Protein AF-A0A967T0K4-F1 (afdb_monomer_lite)

Secondary structure (DSSP, 8-state):
-EEEEEE--HHHHHHHT--EEEEEEEEE-S-HHHHHHHHHHHHHHHHHTT--EEE--EESSTTSEES---S-TTSPP-TTS----TTHHHHHHHTT-------------TTTS-HHHHHHHHHHHHHH-TTEEEEE--GGGHHHHHHHHHHHHHHHSTTSTT--PPPHHHHHHHHHHHTTT--TTSEEEEEETTEEEEEEE----GGGTT--

Foldseek 3Di:
DWAKDWADDPLLCVLVVAQEIEIEPTDDDLDLVVLLVRVVVSVVVSVVVVRPHYDWDDHHALPAETDDDQDDLVDFDFPRYDDDDNCPVVSCVVSPDDDDDDDDDDDDDPVNDDPVVVVVVVVVCCVVQVQKDKFFDDPVPLLVSLVLALVLCQVVCSPPPRDGRDDSVRSVVVSVVQVVFFDSVQWIFIDGPNRTNDIGGDGDGCSVVVDD

Sequence (212 aa):
VGRIAAIVDHRFNEFHKTRTGHFGFFECINDQHTANLLFRVASDWLKDRGMNKVMGPASPSMMDTIGVLIDGFDKDPYVLMPYNYDYYDDLIKAAGFQKEMDLYAYMVDTETVSLDRMNRAMKIVKHRLPDIKIRPVDLKNLKSEIDIVRNIFNQAWKKNWGFIPLTEAEFDAVAKDLKFIIDTDFAHIAEMNGEPVGFSIGIPNINEILKT

Structure (mmCIF, N/CA/C/O backbone):
data_AF-A0A967T0K4-F1
#
_entry.id   AF-A0A967T0K4-F1
#
loop_
_atom_site.group_PDB
_atom_site.id
_atom_site.type_symbol
_atom_site.label_atom_id
_atom_site.label_alt_id
_atom_site.label_comp_id
_atom_site.label_asym_id
_atom_site.label_entity_id
_atom_site.label_seq_id
_atom_site.pdbx_PDB_ins_code
_atom_site.Cartn_x
_atom_site.Cartn_y
_atom_site.Cartn_z
_atom_site.occupancy
_atom_site.B_iso_or_equiv
_atom_site.auth_seq_id
_atom_site.auth_comp_id
_atom_site.auth_asym_id
_atom_site.auth_atom_id
_atom_site.pdbx_PDB_model_num
ATOM 1 N N . VAL A 1 1 ? 21.496 -6.251 -14.085 1.00 87.81 1 VAL A N 1
ATOM 2 C CA . VAL A 1 1 ? 20.554 -7.347 -13.740 1.00 87.81 1 VAL A CA 1
ATOM 3 C C . VAL A 1 1 ? 19.339 -6.721 -13.082 1.00 87.81 1 VAL A C 1
ATOM 5 O O . VAL A 1 1 ? 19.521 -5.831 -12.261 1.00 87.81 1 VAL A O 1
ATOM 8 N N . GLY A 1 2 ? 18.131 -7.135 -13.461 1.00 96.06 2 GLY A N 1
ATOM 9 C CA . GLY A 1 2 ? 16.897 -6.616 -12.878 1.00 96.06 2 GLY A CA 1
ATOM 10 C C . GLY A 1 2 ? 15.679 -7.470 -13.232 1.00 96.06 2 GLY A C 1
ATOM 11 O O . GLY A 1 2 ? 15.778 -8.388 -14.048 1.00 96.06 2 GLY A O 1
ATOM 12 N N . ARG A 1 3 ? 14.548 -7.177 -12.595 1.00 97.81 3 ARG A N 1
ATOM 13 C CA . ARG A 1 3 ? 13.243 -7.820 -12.774 1.00 97.81 3 ARG A CA 1
ATOM 14 C C . ARG A 1 3 ? 12.132 -6.776 -12.702 1.00 97.81 3 ARG A C 1
ATOM 16 O O . ARG A 1 3 ? 12.285 -5.738 -12.070 1.00 97.81 3 ARG A O 1
ATOM 23 N N . ILE A 1 4 ? 11.016 -7.075 -13.352 1.00 98.62 4 ILE A N 1
ATOM 24 C CA . ILE A 1 4 ? 9.786 -6.286 -13.314 1.00 98.62 4 ILE A CA 1
ATOM 25 C C . ILE A 1 4 ? 8.610 -7.232 -13.555 1.00 98.62 4 ILE A C 1
ATOM 27 O O . ILE A 1 4 ? 8.726 -8.174 -14.342 1.00 98.62 4 ILE A O 1
ATOM 31 N N . ALA A 1 5 ? 7.483 -6.987 -12.900 1.00 98.50 5 ALA A N 1
ATOM 32 C CA . ALA A 1 5 ? 6.219 -7.629 -13.224 1.00 98.50 5 ALA A CA 1
ATOM 33 C C . ALA A 1 5 ? 5.347 -6.670 -14.036 1.00 98.50 5 ALA A C 1
ATOM 35 O O . ALA A 1 5 ? 5.232 -5.495 -13.695 1.00 98.50 5 ALA A O 1
ATOM 36 N N . ALA A 1 6 ? 4.708 -7.192 -15.080 1.00 98.50 6 ALA A N 1
ATOM 37 C CA . ALA A 1 6 ? 3.622 -6.536 -15.794 1.00 98.50 6 ALA A CA 1
ATOM 38 C C . ALA A 1 6 ? 2.303 -7.191 -15.368 1.00 98.50 6 ALA A C 1
ATOM 40 O O . ALA A 1 6 ? 2.164 -8.411 -15.451 1.00 98.50 6 ALA A O 1
ATOM 41 N N . ILE A 1 7 ? 1.355 -6.397 -14.875 1.00 98.50 7 ILE A N 1
ATOM 42 C CA . ILE A 1 7 ? 0.172 -6.887 -14.165 1.00 98.50 7 ILE A CA 1
ATOM 43 C C . ILE A 1 7 ? -1.081 -6.270 -14.786 1.00 98.50 7 ILE A C 1
ATOM 45 O O . ILE A 1 7 ? -1.209 -5.051 -14.889 1.00 98.50 7 ILE A O 1
ATOM 49 N N . VAL A 1 8 ? -2.033 -7.114 -15.188 1.00 98.31 8 VAL A N 1
ATOM 50 C CA . VAL A 1 8 ? -3.391 -6.670 -15.529 1.00 98.31 8 VAL A CA 1
ATOM 51 C C . VAL A 1 8 ? -4.296 -6.995 -14.354 1.00 98.31 8 VAL A C 1
ATOM 53 O O . VAL A 1 8 ? -4.664 -8.148 -14.146 1.00 98.31 8 VAL A O 1
ATOM 56 N N . ASP A 1 9 ? -4.671 -5.965 -13.602 1.00 97.12 9 ASP A N 1
ATOM 57 C CA . ASP A 1 9 ? -5.709 -6.085 -12.585 1.00 97.12 9 ASP A CA 1
ATOM 58 C C . ASP A 1 9 ? -7.072 -5.807 -13.233 1.00 97.12 9 ASP A C 1
ATOM 60 O O . ASP A 1 9 ? -7.444 -4.667 -13.534 1.00 97.12 9 ASP A O 1
ATOM 64 N N . HIS A 1 10 ? -7.816 -6.877 -13.507 1.00 96.81 10 HIS A N 1
ATOM 65 C CA . HIS A 1 10 ? -9.141 -6.773 -14.111 1.00 96.81 10 HIS A CA 1
ATOM 66 C C . HIS A 1 10 ? -10.156 -6.097 -13.185 1.00 96.81 10 HIS A C 1
ATOM 68 O O . HIS A 1 10 ? -11.016 -5.367 -13.677 1.00 96.81 10 HIS A O 1
ATOM 74 N N . ARG A 1 11 ? -10.038 -6.280 -11.865 1.00 95.75 11 ARG A N 1
ATOM 75 C CA . ARG A 1 11 ? -10.967 -5.707 -10.882 1.00 95.75 11 ARG A CA 1
ATOM 76 C C . ARG A 1 11 ? -10.762 -4.206 -10.763 1.00 95.75 11 ARG A C 1
ATOM 78 O O . ARG A 1 11 ? -11.739 -3.462 -10.770 1.00 95.75 11 ARG A O 1
ATOM 85 N N . PHE A 1 12 ? -9.507 -3.758 -10.757 1.00 97.06 12 PHE A N 1
ATOM 86 C CA . PHE A 1 12 ? -9.168 -2.338 -10.845 1.00 97.06 12 PHE A CA 1
ATOM 87 C C . PHE A 1 12 ? -9.759 -1.694 -12.099 1.00 97.06 12 PHE A C 1
ATOM 89 O O . PHE A 1 12 ? -10.447 -0.674 -12.023 1.00 97.06 12 PHE A O 1
ATOM 96 N N . ASN A 1 13 ? -9.542 -2.317 -13.258 1.00 97.81 13 ASN A N 1
ATOM 97 C CA . ASN A 1 13 ? -10.049 -1.808 -14.528 1.00 97.81 13 ASN A CA 1
ATOM 98 C C . ASN A 1 13 ? -11.582 -1.774 -14.578 1.00 97.81 13 ASN A C 1
ATOM 100 O O . ASN A 1 13 ? -12.161 -0.797 -15.059 1.00 97.81 13 ASN A O 1
ATOM 104 N N . GLU A 1 14 ? -12.252 -2.795 -14.042 1.00 97.19 14 GLU A N 1
ATOM 105 C CA . GLU A 1 14 ? -13.709 -2.844 -13.957 1.00 97.19 14 GLU A CA 1
ATOM 106 C C . GLU A 1 14 ? -14.271 -1.786 -13.001 1.00 97.19 14 GLU A C 1
ATOM 108 O O . GLU A 1 14 ? -15.261 -1.130 -13.341 1.00 97.19 14 GLU A O 1
ATOM 113 N N . PHE A 1 15 ? -13.656 -1.603 -11.832 1.00 96.06 15 PHE A N 1
ATOM 114 C CA . PHE A 1 15 ? -14.113 -0.658 -10.815 1.00 96.06 15 PHE A CA 1
ATOM 115 C C . PHE A 1 15 ? -13.909 0.795 -11.259 1.00 96.06 15 PHE A C 1
ATOM 117 O O . PHE A 1 15 ? -14.844 1.594 -11.213 1.00 96.06 15 PHE A O 1
ATOM 124 N N . HIS A 1 16 ? -12.722 1.125 -11.776 1.00 96.31 16 HIS A N 1
ATOM 125 C CA . HIS A 1 16 ? -12.374 2.481 -12.212 1.00 96.31 16 HIS A CA 1
ATOM 126 C C . HIS A 1 16 ? -12.755 2.793 -13.664 1.00 96.31 16 HIS A C 1
ATOM 128 O O . HIS A 1 16 ? -12.559 3.922 -14.111 1.00 96.31 16 HIS A O 1
ATOM 134 N N . LYS A 1 17 ? -13.297 1.818 -14.407 1.00 97.25 17 LYS A N 1
ATOM 135 C CA . LYS A 1 17 ? -13.665 1.951 -15.830 1.00 97.25 17 LYS A CA 1
ATOM 136 C C . LYS A 1 17 ? -12.496 2.442 -16.690 1.00 97.25 17 LYS A C 1
ATOM 138 O O . LYS A 1 17 ? -12.639 3.346 -17.510 1.00 97.25 17 LYS A O 1
ATOM 143 N N . THR A 1 18 ? -11.337 1.817 -16.504 1.00 97.50 18 THR A N 1
ATOM 144 C CA . THR A 1 18 ? -10.081 2.161 -17.185 1.00 97.50 18 THR A CA 1
ATOM 145 C C . THR A 1 18 ? -9.476 0.949 -17.903 1.00 97.50 18 THR A C 1
ATOM 147 O O . THR A 1 18 ? -10.024 -0.153 -17.875 1.00 97.50 18 THR A O 1
ATOM 150 N N . ARG A 1 19 ? -8.368 1.176 -18.613 1.00 98.25 19 ARG A N 1
ATOM 151 C CA . ARG A 1 19 ? -7.505 0.159 -19.232 1.00 98.25 19 ARG A CA 1
ATOM 152 C C . ARG A 1 19 ? -6.059 0.392 -18.796 1.00 98.25 19 ARG A C 1
ATOM 154 O O . ARG A 1 19 ? -5.152 0.556 -19.611 1.00 98.25 19 ARG A O 1
ATOM 161 N N . THR A 1 20 ? -5.877 0.466 -17.486 1.00 98.38 20 THR A N 1
ATOM 162 C CA . THR A 1 20 ? -4.591 0.664 -16.830 1.00 98.38 20 THR A CA 1
ATOM 163 C C . THR A 1 20 ? -3.947 -0.691 -16.557 1.00 98.38 20 THR A C 1
ATOM 165 O O . THR A 1 20 ? -4.503 -1.536 -15.854 1.00 98.38 20 THR A O 1
ATOM 168 N N . GLY A 1 21 ? -2.760 -0.887 -17.118 1.00 98.44 21 GLY A N 1
ATOM 169 C CA . GLY A 1 21 ? -1.828 -1.913 -16.689 1.00 98.44 21 GLY A CA 1
ATOM 170 C C . GLY A 1 21 ? -0.992 -1.410 -15.520 1.00 98.44 21 GLY A C 1
ATOM 171 O O . GLY A 1 21 ? -0.701 -0.216 -15.436 1.00 98.44 21 GLY A O 1
ATOM 172 N N . HIS A 1 22 ? -0.580 -2.315 -14.643 1.00 98.56 22 HIS A N 1
ATOM 173 C CA . HIS A 1 22 ? 0.342 -1.997 -13.566 1.00 98.56 22 HIS A CA 1
ATOM 174 C C . HIS A 1 22 ? 1.720 -2.590 -13.826 1.00 98.56 22 HIS A C 1
ATOM 176 O O . HIS A 1 22 ? 1.837 -3.666 -14.418 1.00 98.56 22 HIS A O 1
ATOM 182 N N . PHE A 1 23 ? 2.761 -1.902 -13.367 1.00 98.62 23 PHE A N 1
ATOM 183 C CA . PHE A 1 23 ? 4.039 -2.555 -13.107 1.00 98.62 23 PHE A CA 1
ATOM 184 C C . PHE A 1 23 ? 4.228 -2.735 -11.603 1.00 98.62 23 PHE A C 1
ATOM 186 O O . PHE A 1 23 ? 3.708 -1.949 -10.820 1.00 98.62 23 PHE A O 1
ATOM 193 N N . GLY A 1 24 ? 4.970 -3.758 -11.197 1.00 97.88 24 GLY A N 1
ATOM 194 C CA . GLY A 1 24 ? 5.252 -4.067 -9.795 1.00 97.88 24 GLY A CA 1
ATOM 195 C C . GLY A 1 24 ? 6.523 -4.894 -9.661 1.00 97.88 24 GLY A C 1
ATOM 196 O O . GLY A 1 24 ? 7.115 -5.280 -10.672 1.00 97.88 24 GLY A O 1
ATOM 197 N N . PHE A 1 25 ? 6.954 -5.161 -8.427 1.00 97.44 25 PHE A N 1
ATOM 198 C CA . PHE A 1 25 ? 8.152 -5.956 -8.118 1.00 97.44 25 PHE A CA 1
ATOM 199 C C . PHE A 1 25 ? 9.394 -5.540 -8.929 1.00 97.44 25 PHE A C 1
ATOM 201 O O . PHE A 1 25 ? 10.190 -6.388 -9.346 1.00 97.44 25 PHE A O 1
ATOM 208 N N . PHE A 1 26 ? 9.517 -4.241 -9.214 1.00 98.12 26 PHE A N 1
ATOM 209 C CA . PHE A 1 26 ? 10.642 -3.698 -9.957 1.00 98.12 26 PHE A CA 1
ATOM 210 C C . PHE A 1 26 ? 11.880 -3.740 -9.070 1.00 98.12 26 PHE A C 1
ATOM 212 O O . PHE A 1 26 ? 11.918 -3.088 -8.035 1.00 98.12 26 PHE A O 1
ATOM 219 N N . GLU A 1 27 ? 12.886 -4.499 -9.488 1.00 97.50 27 GLU A N 1
ATOM 220 C CA . GLU A 1 27 ? 14.216 -4.460 -8.892 1.00 97.50 27 GLU A CA 1
ATOM 221 C C . GLU A 1 27 ? 15.236 -4.302 -10.001 1.00 97.50 27 GLU A C 1
ATOM 223 O O . GLU A 1 27 ? 15.208 -5.048 -10.981 1.00 97.50 27 GLU A O 1
ATOM 228 N N . CYS A 1 28 ? 16.161 -3.368 -9.859 1.00 97.81 28 CYS A N 1
ATOM 229 C CA . CYS A 1 28 ? 17.169 -3.134 -10.875 1.00 97.81 28 CYS A CA 1
ATOM 230 C C . CYS A 1 28 ? 18.433 -2.610 -10.214 1.00 97.81 28 CYS A C 1
ATOM 232 O O . CYS A 1 28 ? 18.366 -1.745 -9.350 1.00 97.81 28 CYS A O 1
ATOM 234 N N . ILE A 1 29 ? 19.594 -3.103 -10.649 1.00 97.81 29 ILE A N 1
ATOM 235 C CA . ILE A 1 29 ? 20.846 -2.391 -10.368 1.00 97.81 29 ILE A CA 1
ATOM 236 C C . ILE A 1 29 ? 20.766 -0.970 -10.943 1.00 97.81 29 ILE A C 1
ATOM 238 O O . ILE A 1 29 ? 19.987 -0.733 -11.869 1.00 97.81 29 ILE A O 1
ATOM 242 N N . ASN A 1 30 ? 21.597 -0.052 -10.449 1.00 98.19 30 ASN A N 1
ATOM 243 C CA . ASN A 1 30 ? 21.666 1.320 -10.958 1.00 98.19 30 ASN A CA 1
ATOM 244 C C . ASN A 1 30 ? 22.242 1.374 -12.392 1.00 98.19 30 ASN A C 1
ATOM 246 O O . ASN A 1 30 ? 23.412 1.684 -12.602 1.00 98.19 30 ASN A O 1
ATOM 250 N N . ASP A 1 31 ? 21.428 0.980 -13.372 1.00 98.56 31 ASP A N 1
ATOM 251 C CA . ASP A 1 31 ? 21.752 0.898 -14.793 1.00 98.56 31 ASP A CA 1
ATOM 252 C C . ASP A 1 31 ? 20.512 1.240 -15.633 1.00 98.56 31 ASP A C 1
ATOM 254 O O . ASP A 1 31 ? 19.566 0.451 -15.752 1.00 98.56 31 ASP A O 1
ATOM 258 N N . GLN A 1 32 ? 20.533 2.420 -16.255 1.00 98.56 32 GLN A N 1
ATOM 259 C CA . GLN A 1 32 ? 19.406 2.926 -17.043 1.00 98.56 32 GLN A CA 1
ATOM 260 C C . GLN A 1 32 ? 19.081 2.041 -18.248 1.00 98.56 32 GLN A C 1
ATOM 262 O O . GLN A 1 32 ? 17.919 1.925 -18.638 1.00 98.56 32 GLN A O 1
ATOM 267 N N . HIS A 1 33 ? 20.087 1.407 -18.857 1.00 98.44 33 HIS A N 1
ATOM 268 C CA . HIS A 1 33 ? 19.858 0.537 -20.005 1.00 98.44 33 HIS A CA 1
ATOM 269 C C . HIS A 1 33 ? 19.003 -0.678 -19.619 1.00 98.44 33 HIS A C 1
ATOM 271 O O . HIS A 1 33 ? 18.008 -0.971 -20.290 1.00 98.44 33 HIS A O 1
ATOM 277 N N . THR A 1 34 ? 19.342 -1.336 -18.505 1.00 98.50 34 THR A N 1
ATOM 278 C CA . THR A 1 34 ? 18.558 -2.436 -17.932 1.00 98.50 34 THR A CA 1
ATOM 279 C C . THR A 1 34 ? 17.143 -1.972 -17.588 1.00 98.50 34 THR A C 1
ATOM 281 O O . THR A 1 34 ? 16.184 -2.619 -18.009 1.00 98.50 34 THR A O 1
ATOM 284 N N . ALA A 1 35 ? 16.990 -0.842 -16.887 1.00 98.62 35 ALA A N 1
ATOM 285 C CA . ALA A 1 35 ? 15.676 -0.312 -16.515 1.00 98.62 35 ALA A CA 1
ATOM 286 C C . ALA A 1 35 ? 14.795 -0.032 -17.747 1.00 98.62 35 ALA A C 1
ATOM 288 O O . ALA A 1 35 ? 13.662 -0.509 -17.820 1.00 98.62 35 ALA A O 1
ATOM 289 N N . ASN A 1 36 ? 15.336 0.649 -18.762 1.00 98.69 36 ASN A N 1
ATOM 290 C CA . ASN A 1 36 ? 14.624 0.943 -20.008 1.00 98.69 36 ASN A CA 1
ATOM 291 C C . ASN A 1 36 ? 14.149 -0.328 -20.719 1.00 98.69 36 ASN A C 1
ATOM 293 O O . ASN A 1 36 ? 13.023 -0.377 -21.216 1.00 98.69 36 ASN A O 1
ATOM 297 N N . LEU A 1 37 ? 14.988 -1.369 -20.770 1.00 98.50 37 LEU A N 1
ATOM 298 C CA . LEU A 1 37 ? 14.613 -2.641 -21.381 1.00 98.50 37 LEU A CA 1
ATOM 299 C C . LEU A 1 37 ? 13.462 -3.314 -20.620 1.00 98.50 37 LEU A C 1
ATOM 301 O O . LEU A 1 37 ? 12.514 -3.782 -21.253 1.00 98.50 37 LEU A O 1
ATOM 305 N N . LEU A 1 38 ? 13.523 -3.329 -19.285 1.00 98.69 38 LEU A N 1
ATOM 306 C CA . LEU A 1 38 ? 12.476 -3.888 -18.426 1.00 98.69 38 LEU A CA 1
ATOM 307 C C . LEU A 1 38 ? 11.141 -3.156 -18.623 1.00 98.69 38 LEU A C 1
ATOM 309 O O . LEU A 1 38 ? 10.128 -3.799 -18.902 1.00 98.69 38 LEU A O 1
ATOM 313 N N . PHE A 1 39 ? 11.141 -1.822 -18.556 1.00 98.75 39 PHE A N 1
ATOM 314 C CA . PHE A 1 39 ? 9.929 -1.020 -18.744 1.00 98.75 39 PHE A CA 1
ATOM 315 C C . PHE A 1 39 ? 9.348 -1.139 -20.149 1.00 98.75 39 PHE A C 1
ATOM 317 O O . PHE A 1 39 ? 8.126 -1.212 -20.290 1.00 98.75 39 PHE A O 1
ATOM 324 N N . ARG A 1 40 ? 10.197 -1.217 -21.181 1.00 98.56 40 ARG A N 1
ATOM 325 C CA . ARG A 1 40 ? 9.744 -1.451 -22.556 1.00 98.56 40 ARG A CA 1
ATOM 326 C C . ARG A 1 40 ? 9.016 -2.788 -22.669 1.00 98.56 40 ARG A C 1
ATOM 328 O O . ARG A 1 40 ? 7.871 -2.810 -23.099 1.00 98.56 40 ARG A O 1
ATOM 335 N N . VAL A 1 41 ? 9.644 -3.882 -22.231 1.00 98.50 41 VAL A N 1
ATOM 336 C CA . VAL A 1 41 ? 9.057 -5.230 -22.329 1.00 98.50 41 VAL A CA 1
ATOM 337 C C . VAL A 1 41 ? 7.758 -5.335 -21.526 1.00 98.50 41 VAL A C 1
ATOM 339 O O . VAL A 1 41 ? 6.776 -5.885 -22.023 1.00 98.50 41 VAL A O 1
ATOM 342 N N . ALA A 1 42 ? 7.722 -4.777 -20.312 1.00 98.62 42 ALA A N 1
ATOM 343 C CA . ALA A 1 42 ? 6.508 -4.747 -19.500 1.00 98.62 42 ALA A CA 1
ATOM 344 C C . ALA A 1 42 ? 5.383 -3.948 -20.179 1.00 98.62 42 ALA A C 1
ATOM 346 O O . ALA A 1 42 ? 4.244 -4.413 -20.242 1.00 98.62 42 ALA A O 1
ATOM 347 N N . SER A 1 43 ? 5.702 -2.774 -20.727 1.00 98.62 43 SER A N 1
ATOM 348 C CA . SER A 1 43 ? 4.725 -1.912 -21.400 1.00 98.62 43 SER A CA 1
ATOM 349 C C . SER A 1 43 ? 4.195 -2.534 -22.691 1.00 98.62 43 SER A C 1
ATOM 351 O O . SER A 1 43 ? 2.989 -2.491 -22.922 1.00 98.62 43 SER A O 1
ATOM 353 N N . ASP A 1 44 ? 5.056 -3.160 -23.498 1.00 98.62 44 ASP A N 1
ATOM 354 C CA . ASP A 1 44 ? 4.653 -3.867 -24.718 1.00 98.62 44 ASP A CA 1
ATOM 355 C C . ASP A 1 44 ? 3.698 -5.024 -24.381 1.00 98.62 44 ASP A C 1
ATOM 357 O O . ASP A 1 44 ? 2.618 -5.134 -24.960 1.00 98.62 44 ASP A O 1
ATOM 361 N N . TRP A 1 45 ? 4.017 -5.819 -23.354 1.00 98.75 45 TRP A N 1
ATOM 362 C CA . TRP A 1 45 ? 3.158 -6.917 -22.901 1.00 98.75 45 TRP A C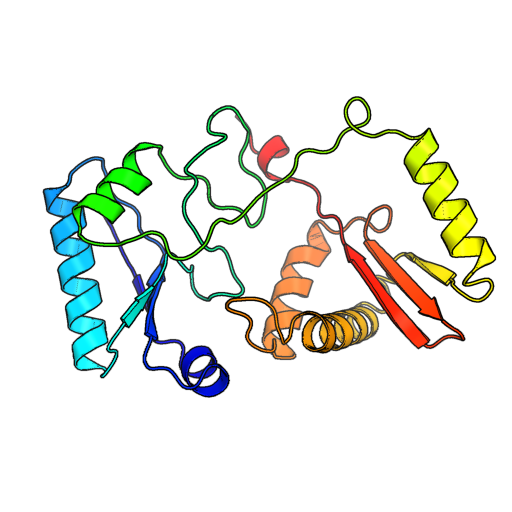A 1
ATOM 363 C C . TRP A 1 45 ? 1.776 -6.449 -22.412 1.00 98.75 45 TRP A C 1
ATOM 365 O O . TRP A 1 45 ? 0.768 -7.130 -22.642 1.00 98.75 45 TRP A O 1
ATOM 375 N N . LEU A 1 46 ? 1.717 -5.295 -21.733 1.00 98.75 46 LEU A N 1
ATOM 376 C CA . LEU A 1 46 ? 0.467 -4.669 -21.281 1.00 98.75 46 LEU A CA 1
ATOM 377 C C . LEU A 1 46 ? -0.335 -4.114 -22.460 1.00 98.75 46 LEU A C 1
ATOM 379 O O . LEU A 1 46 ? -1.556 -4.288 -22.518 1.00 98.75 46 LEU A O 1
ATOM 383 N N . LYS A 1 47 ? 0.346 -3.486 -23.419 1.00 98.50 47 LYS A N 1
ATOM 384 C CA . LYS A 1 47 ? -0.256 -2.956 -24.642 1.00 98.50 47 LYS A CA 1
ATOM 385 C C . LYS A 1 47 ? -0.878 -4.065 -25.488 1.00 98.50 47 LYS A C 1
ATOM 387 O O . LYS A 1 47 ? -2.016 -3.910 -25.929 1.00 98.50 47 LYS A O 1
ATOM 392 N N . ASP A 1 48 ? -0.202 -5.203 -25.626 1.00 98.56 48 ASP A N 1
ATOM 393 C CA . ASP A 1 48 ? -0.722 -6.391 -26.320 1.00 98.56 48 ASP A CA 1
ATOM 394 C C . ASP A 1 48 ? -1.988 -6.960 -25.654 1.00 98.56 48 ASP A C 1
ATOM 396 O O . ASP A 1 48 ? -2.803 -7.619 -26.298 1.00 98.56 48 ASP A O 1
ATOM 400 N N . ARG A 1 49 ? -2.199 -6.665 -24.365 1.00 98.56 49 ARG A N 1
ATOM 401 C CA . ARG A 1 49 ? -3.418 -6.997 -23.603 1.00 98.56 49 ARG A CA 1
ATOM 402 C C . ARG A 1 49 ? -4.458 -5.880 -23.592 1.00 98.56 49 ARG A C 1
ATOM 404 O O . ARG A 1 49 ? -5.435 -5.946 -22.849 1.00 98.56 49 ARG A O 1
ATOM 411 N N . GLY A 1 50 ? -4.276 -4.863 -24.428 1.00 98.31 50 GLY A N 1
ATOM 412 C CA . GLY A 1 50 ? -5.228 -3.775 -24.613 1.00 98.31 50 GLY A CA 1
ATOM 413 C C . GLY A 1 50 ? -5.177 -2.696 -23.533 1.00 98.31 50 GLY A C 1
ATOM 414 O O . GLY A 1 50 ? -6.107 -1.889 -23.460 1.00 98.31 50 GLY A O 1
ATOM 415 N N . MET A 1 51 ? -4.130 -2.662 -22.703 1.00 98.69 51 MET A N 1
ATOM 416 C CA . MET A 1 51 ? -3.914 -1.558 -21.767 1.00 98.69 51 MET A CA 1
ATOM 417 C C . MET A 1 51 ? -3.400 -0.324 -22.517 1.00 98.69 51 MET A C 1
ATOM 419 O O . MET A 1 51 ? -2.597 -0.435 -23.442 1.00 98.69 51 MET A O 1
ATOM 423 N N . ASN A 1 52 ? -3.871 0.860 -22.128 1.00 98.12 52 ASN A N 1
ATOM 424 C CA . ASN A 1 52 ? -3.505 2.141 -22.743 1.00 98.12 52 ASN A CA 1
ATOM 425 C C . ASN A 1 52 ? -2.816 3.116 -21.774 1.00 98.12 52 ASN A C 1
ATOM 427 O O . ASN A 1 52 ? -2.360 4.174 -22.202 1.00 98.12 52 ASN A O 1
ATOM 431 N N . LYS A 1 53 ? -2.722 2.753 -20.492 1.00 98.00 53 LYS A N 1
ATOM 432 C CA . LYS A 1 53 ? -1.955 3.444 -19.453 1.00 98.00 53 LYS A CA 1
ATOM 433 C C . LYS A 1 53 ? -1.143 2.409 -18.680 1.00 98.00 53 LYS A C 1
ATOM 435 O O . LYS A 1 53 ? -1.631 1.302 -18.459 1.00 98.00 53 LYS A O 1
ATOM 440 N N . VAL A 1 54 ? 0.063 2.773 -18.254 1.00 98.38 54 VAL A N 1
ATOM 441 C CA . VAL A 1 54 ? 0.868 1.983 -17.314 1.00 98.38 54 VAL A CA 1
ATOM 442 C C . VAL A 1 54 ? 1.071 2.812 -16.048 1.00 98.38 54 VAL A C 1
ATOM 444 O O . VAL A 1 54 ? 1.417 3.987 -16.140 1.00 98.38 54 VAL A O 1
ATOM 447 N N . MET A 1 55 ? 0.817 2.227 -14.879 1.00 98.19 55 MET A N 1
ATOM 448 C CA . MET A 1 55 ? 0.925 2.890 -13.575 1.00 98.19 55 MET A CA 1
ATOM 449 C C . MET A 1 55 ? 1.632 1.980 -12.570 1.00 98.19 55 MET A C 1
ATOM 451 O O . MET A 1 55 ? 1.487 0.765 -12.626 1.00 98.19 55 MET A O 1
ATOM 455 N N . GLY A 1 56 ? 2.400 2.533 -11.641 1.00 97.25 56 GLY A N 1
ATOM 456 C CA . GLY A 1 56 ? 3.054 1.726 -10.620 1.00 97.25 56 GLY A CA 1
ATOM 457 C C . GLY A 1 56 ? 4.205 2.456 -9.933 1.00 97.25 56 GLY A C 1
ATOM 458 O O . GLY A 1 56 ? 4.401 3.648 -10.179 1.00 97.25 56 GLY A O 1
ATOM 459 N N . PRO A 1 57 ? 4.972 1.738 -9.098 1.00 97.50 57 PRO A N 1
ATOM 460 C CA .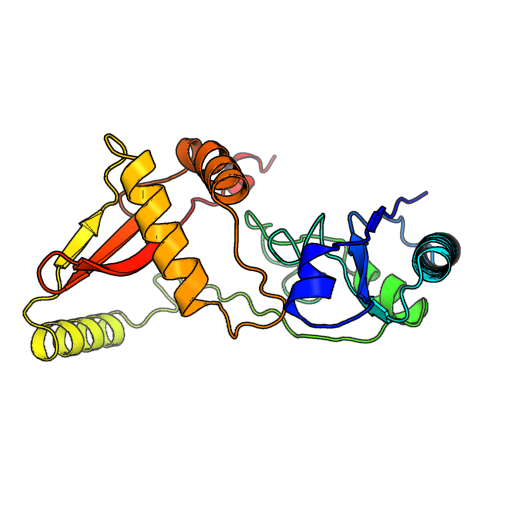 PRO A 1 57 ? 4.838 0.306 -8.839 1.00 97.50 57 PRO A CA 1
ATOM 461 C C . PRO A 1 57 ? 3.619 -0.025 -7.962 1.00 97.50 57 PRO A C 1
ATOM 463 O O . PRO A 1 57 ? 3.266 0.741 -7.068 1.00 97.50 57 PRO A O 1
ATOM 466 N N . ALA A 1 58 ? 2.999 -1.177 -8.213 1.00 97.06 58 ALA A N 1
ATOM 467 C CA . ALA A 1 58 ? 1.958 -1.791 -7.393 1.00 97.06 58 ALA A CA 1
ATOM 468 C C . ALA A 1 58 ? 2.217 -3.303 -7.313 1.00 97.06 58 ALA A C 1
ATOM 470 O O . ALA A 1 58 ? 2.260 -3.976 -8.343 1.00 97.06 58 ALA A O 1
ATOM 471 N N . SER A 1 59 ? 2.475 -3.827 -6.112 1.00 95.25 59 SER A N 1
ATOM 472 C CA . SER A 1 59 ? 3.086 -5.153 -5.931 1.00 95.25 59 SER A CA 1
ATOM 473 C C . SER A 1 59 ? 2.265 -6.065 -5.004 1.00 95.25 59 SER A C 1
ATOM 475 O O . SER A 1 59 ? 2.518 -6.056 -3.801 1.00 95.25 59 SER A O 1
ATOM 477 N N . PRO A 1 60 ? 1.350 -6.909 -5.530 1.00 92.75 60 PRO A N 1
ATOM 478 C CA . PRO A 1 60 ? 0.890 -6.988 -6.924 1.00 92.75 60 PRO A CA 1
ATOM 479 C C . PRO A 1 60 ? -0.258 -6.032 -7.291 1.00 92.75 60 PRO A C 1
ATOM 481 O O . PRO A 1 60 ? -0.537 -5.879 -8.479 1.00 92.75 60 PRO A O 1
ATOM 484 N N . SER A 1 61 ? -0.955 -5.431 -6.324 1.00 94.00 61 SER A N 1
ATOM 485 C CA . SER A 1 61 ? -2.134 -4.597 -6.591 1.00 94.00 61 SER A CA 1
ATOM 486 C C . SER A 1 61 ? -2.056 -3.227 -5.921 1.00 94.00 61 SER A C 1
ATOM 488 O O . SER A 1 61 ? -1.172 -2.955 -5.109 1.00 94.00 61 SER A O 1
ATOM 490 N N . MET A 1 62 ? -3.018 -2.358 -6.246 1.00 94.44 62 MET A N 1
ATOM 491 C CA . MET A 1 62 ? -3.164 -1.047 -5.605 1.00 94.44 62 MET A CA 1
ATOM 492 C C . MET A 1 62 ? -3.549 -1.126 -4.121 1.00 94.44 62 MET A C 1
ATOM 494 O O . MET A 1 62 ? -3.501 -0.108 -3.434 1.00 94.44 62 MET A O 1
ATOM 498 N N . MET A 1 63 ? -3.939 -2.309 -3.634 1.00 92.62 63 MET A N 1
ATOM 499 C CA . MET A 1 63 ? -4.254 -2.551 -2.223 1.00 92.62 63 MET A CA 1
ATOM 500 C C . MET A 1 63 ? -3.124 -3.218 -1.444 1.00 92.62 63 MET A C 1
ATOM 502 O O . MET A 1 63 ? -3.272 -3.444 -0.246 1.00 92.62 63 MET A O 1
ATOM 506 N N . ASP A 1 64 ? -2.000 -3.476 -2.107 1.00 91.88 64 ASP A N 1
ATOM 507 C CA . ASP A 1 64 ? -0.773 -3.973 -1.498 1.00 91.88 64 ASP A CA 1
ATOM 508 C C . ASP A 1 64 ? 0.257 -2.832 -1.385 1.00 91.88 64 ASP A C 1
ATOM 510 O O . ASP A 1 64 ? -0.090 -1.652 -1.306 1.00 91.88 64 ASP A O 1
ATOM 514 N N . THR A 1 65 ? 1.550 -3.161 -1.386 1.00 93.44 65 THR A N 1
ATOM 515 C CA . THR A 1 65 ? 2.617 -2.159 -1.385 1.00 93.44 65 THR A CA 1
ATOM 516 C C . THR A 1 65 ? 2.684 -1.434 -2.731 1.00 93.44 65 THR A C 1
ATOM 518 O O . THR A 1 65 ? 2.883 -2.048 -3.787 1.00 93.44 65 THR A O 1
ATOM 521 N N . ILE A 1 66 ? 2.559 -0.108 -2.675 1.00 96.25 66 ILE A N 1
ATOM 522 C CA . ILE A 1 66 ? 2.579 0.788 -3.833 1.00 96.25 66 ILE A CA 1
ATOM 523 C C . ILE A 1 66 ? 3.608 1.908 -3.666 1.00 96.25 66 ILE A C 1
ATOM 525 O O . ILE A 1 66 ? 3.948 2.303 -2.551 1.00 96.25 66 ILE A O 1
ATOM 529 N N . GLY A 1 67 ? 4.035 2.469 -4.795 1.00 96.56 67 GLY A N 1
ATOM 530 C CA . GLY A 1 67 ? 4.898 3.646 -4.833 1.00 96.56 67 GLY A CA 1
ATOM 531 C C . GLY A 1 67 ? 6.385 3.351 -4.638 1.00 96.56 67 GLY A C 1
ATOM 532 O O . GLY A 1 67 ? 6.821 2.211 -4.492 1.00 96.56 67 GLY A O 1
ATOM 533 N N . VAL A 1 68 ? 7.170 4.421 -4.692 1.00 97.00 68 VAL A N 1
ATOM 534 C CA . VAL A 1 68 ? 8.632 4.415 -4.588 1.00 97.00 68 VAL A CA 1
ATOM 535 C C . VAL A 1 68 ? 9.000 5.359 -3.456 1.00 97.00 68 VAL A C 1
ATOM 537 O O . VAL A 1 68 ? 8.436 6.450 -3.361 1.00 97.00 68 VAL A O 1
ATOM 540 N N . LEU A 1 69 ? 9.933 4.947 -2.604 1.00 97.38 69 LEU A N 1
ATOM 541 C CA . LEU A 1 69 ? 10.536 5.831 -1.618 1.00 97.38 69 LEU A CA 1
ATOM 542 C C . LEU A 1 69 ? 11.368 6.882 -2.359 1.00 97.38 69 LEU A C 1
ATOM 544 O O . LEU A 1 69 ? 12.296 6.523 -3.084 1.00 97.38 69 LEU A O 1
ATOM 548 N N . ILE A 1 70 ? 11.008 8.155 -2.189 1.00 96.75 70 ILE A N 1
ATOM 549 C CA . ILE A 1 70 ? 11.697 9.308 -2.797 1.00 96.75 70 ILE A CA 1
ATOM 550 C C . ILE A 1 70 ? 12.279 10.277 -1.758 1.00 96.75 70 ILE A C 1
ATOM 552 O O . ILE A 1 70 ? 13.056 11.158 -2.108 1.00 96.75 70 ILE A O 1
ATOM 556 N N . ASP A 1 71 ? 11.882 10.132 -0.493 1.00 96.12 71 ASP A N 1
ATOM 557 C CA . ASP A 1 71 ? 12.341 10.920 0.650 1.00 96.12 71 ASP A CA 1
ATOM 558 C C . ASP A 1 71 ? 12.233 10.064 1.923 1.00 96.12 71 ASP A C 1
ATOM 560 O O . ASP A 1 71 ? 11.390 9.169 1.984 1.00 96.12 71 ASP A O 1
ATOM 564 N N . GLY A 1 72 ? 13.071 10.327 2.929 1.00 95.00 72 GLY A N 1
ATOM 565 C CA . GLY A 1 72 ? 13.113 9.562 4.182 1.00 95.00 72 GLY A CA 1
ATOM 566 C C . GLY A 1 72 ? 14.071 8.364 4.191 1.00 95.00 72 GLY A C 1
ATOM 567 O O . GLY A 1 72 ? 13.875 7.434 4.971 1.00 95.00 72 GLY A O 1
ATOM 568 N N . PHE A 1 73 ? 15.119 8.371 3.356 1.00 95.19 73 PHE A N 1
ATOM 569 C CA . PHE A 1 73 ? 16.171 7.334 3.338 1.00 95.19 73 PHE A CA 1
ATOM 570 C C . PHE A 1 73 ? 17.002 7.260 4.634 1.00 95.19 73 PHE A C 1
ATOM 572 O O . PHE A 1 73 ? 17.769 6.323 4.826 1.00 95.19 73 PHE A O 1
ATOM 579 N N . ASP A 1 74 ? 16.870 8.241 5.530 1.00 93.69 74 ASP A N 1
ATOM 580 C CA . ASP A 1 74 ? 17.457 8.232 6.872 1.00 93.69 74 ASP A CA 1
ATOM 581 C C . ASP A 1 74 ? 16.616 7.446 7.896 1.00 93.69 74 ASP A C 1
ATOM 583 O O . ASP A 1 74 ? 17.027 7.305 9.050 1.00 93.69 74 ASP A O 1
ATOM 587 N N . LYS A 1 75 ? 15.429 6.962 7.506 1.00 90.62 75 LYS A N 1
ATOM 588 C CA . LYS A 1 75 ? 14.523 6.179 8.358 1.00 90.62 75 LYS A CA 1
ATOM 589 C C .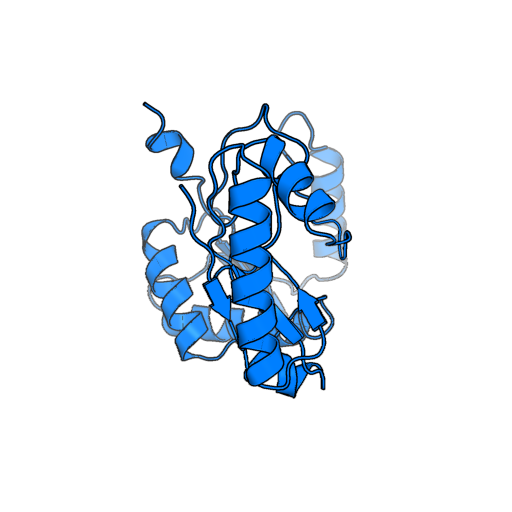 LYS A 1 75 ? 14.677 4.687 8.111 1.00 90.62 75 LYS A C 1
ATOM 591 O O . LYS A 1 75 ? 15.117 4.270 7.046 1.00 90.62 75 LYS A O 1
ATOM 596 N N . ASP A 1 76 ? 14.265 3.887 9.087 1.00 89.81 76 ASP A N 1
ATOM 597 C CA . ASP A 1 76 ? 14.187 2.436 8.936 1.00 89.81 76 ASP A CA 1
ATOM 598 C C . ASP A 1 76 ? 12.995 2.023 8.050 1.00 89.81 76 ASP A C 1
ATOM 600 O O . ASP A 1 76 ? 12.016 2.768 7.942 1.00 89.81 76 ASP A O 1
ATOM 604 N N . PRO A 1 77 ? 13.040 0.841 7.409 1.00 91.38 77 PRO A N 1
ATOM 605 C CA . PRO A 1 77 ? 11.899 0.316 6.671 1.00 91.38 77 PRO A CA 1
ATOM 606 C C . PRO A 1 77 ? 10.730 -0.002 7.611 1.00 91.38 77 PRO A C 1
ATOM 608 O O . PRO A 1 77 ? 10.904 -0.622 8.664 1.00 91.38 77 PRO A O 1
ATOM 611 N N . TYR A 1 78 ? 9.514 0.334 7.182 1.00 90.62 78 TYR A N 1
ATOM 612 C CA . TYR A 1 78 ? 8.272 0.019 7.892 1.00 90.62 78 TYR A CA 1
ATOM 613 C C . TYR A 1 78 ? 7.478 -1.061 7.157 1.00 90.62 78 TYR A C 1
ATOM 615 O O . TYR A 1 78 ? 7.516 -1.164 5.930 1.00 90.62 78 TYR A O 1
ATOM 623 N N . VAL A 1 79 ? 6.758 -1.890 7.913 1.00 88.38 79 VAL A N 1
ATOM 624 C CA . VAL A 1 79 ? 5.897 -2.939 7.344 1.00 88.38 79 VAL A CA 1
ATOM 625 C C . VAL A 1 79 ? 4.869 -2.307 6.399 1.00 88.38 79 VAL A C 1
ATOM 627 O O . VAL A 1 79 ? 4.328 -1.241 6.682 1.00 88.38 79 VAL A O 1
ATOM 630 N N . LEU A 1 80 ? 4.598 -2.982 5.279 1.00 87.00 80 LEU A N 1
ATOM 631 C CA . LEU A 1 80 ? 3.685 -2.544 4.212 1.00 87.00 80 LEU A CA 1
ATOM 632 C C . LEU A 1 80 ? 4.120 -1.280 3.446 1.00 87.00 80 LEU A C 1
ATOM 634 O O . LEU A 1 80 ? 3.375 -0.823 2.580 1.00 87.00 80 LEU A O 1
ATOM 638 N N . MET A 1 81 ? 5.320 -0.748 3.691 1.00 92.38 81 MET A N 1
ATOM 639 C CA . MET A 1 81 ? 5.878 0.383 2.946 1.00 92.38 81 MET A CA 1
ATOM 640 C C . MET A 1 81 ? 7.024 -0.052 2.021 1.00 92.38 81 MET A C 1
ATOM 642 O O . MET A 1 81 ? 7.778 -0.964 2.367 1.00 92.38 81 MET A O 1
ATOM 646 N N . PRO A 1 82 ? 7.190 0.591 0.849 1.00 93.62 82 PRO A N 1
ATOM 647 C CA . PRO A 1 82 ? 8.356 0.354 0.012 1.00 93.62 82 PRO A CA 1
ATOM 648 C C . PRO A 1 82 ? 9.620 0.908 0.684 1.00 93.62 82 PRO A C 1
ATOM 650 O O . PRO A 1 82 ? 9.588 1.955 1.331 1.00 93.62 82 PR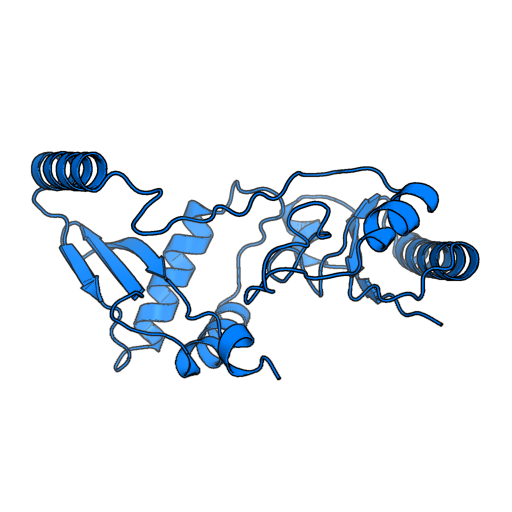O A O 1
ATOM 653 N N . TYR A 1 83 ? 10.746 0.225 0.483 1.00 94.25 83 TYR A N 1
ATOM 654 C CA . TYR A 1 83 ? 12.066 0.715 0.874 1.00 94.25 83 TYR A CA 1
ATOM 655 C C . TYR A 1 83 ? 13.096 0.315 -0.188 1.00 94.25 83 TYR A C 1
ATOM 657 O O . TYR A 1 83 ? 13.708 -0.750 -0.133 1.00 94.25 83 TYR A O 1
ATOM 665 N N . ASN A 1 84 ? 13.206 1.151 -1.218 1.00 95.81 84 ASN A N 1
ATOM 666 C CA . ASN A 1 84 ? 14.099 0.969 -2.361 1.00 95.81 84 ASN A CA 1
ATOM 667 C C . ASN A 1 84 ? 15.359 1.834 -2.241 1.00 95.81 84 ASN A C 1
ATOM 669 O O . ASN A 1 84 ? 15.434 2.733 -1.407 1.00 95.81 84 ASN A O 1
ATOM 673 N N . TYR A 1 85 ? 16.330 1.600 -3.124 1.00 96.44 85 TYR A N 1
ATOM 674 C CA . TYR A 1 85 ? 17.460 2.512 -3.286 1.00 96.44 85 TYR A CA 1
ATOM 675 C C . TYR A 1 85 ? 17.016 3.869 -3.852 1.00 96.44 85 TYR A C 1
ATOM 677 O O . TYR A 1 85 ? 16.047 3.942 -4.613 1.00 96.44 85 TYR A O 1
ATOM 685 N N . ASP A 1 86 ? 17.760 4.923 -3.520 1.00 96.88 86 ASP A N 1
ATOM 686 C CA . ASP A 1 86 ? 17.504 6.312 -3.925 1.00 96.88 86 ASP A CA 1
ATOM 687 C C . ASP A 1 86 ? 17.429 6.516 -5.443 1.00 96.88 86 ASP A C 1
ATOM 689 O O . ASP A 1 86 ? 16.573 7.245 -5.938 1.00 96.88 86 ASP A O 1
ATOM 693 N N . TYR A 1 87 ? 18.241 5.782 -6.201 1.00 97.81 87 TYR A N 1
ATOM 694 C CA . TYR A 1 87 ? 18.279 5.867 -7.659 1.00 97.81 87 TYR A CA 1
ATOM 695 C C . TYR A 1 87 ? 17.042 5.283 -8.371 1.00 97.81 87 TYR A C 1
ATOM 697 O O . TYR A 1 87 ? 16.930 5.413 -9.590 1.00 97.81 87 TYR A O 1
ATOM 705 N N . TYR A 1 88 ? 16.106 4.617 -7.677 1.00 98.19 88 TYR A N 1
ATOM 706 C CA . TYR A 1 88 ? 14.940 4.001 -8.340 1.00 98.19 88 TYR A CA 1
ATOM 707 C C . TYR A 1 88 ? 14.026 5.040 -8.991 1.00 98.19 88 TYR A C 1
ATOM 709 O O . TYR A 1 88 ? 13.526 4.807 -10.093 1.00 98.19 88 TYR A O 1
ATOM 717 N N . ASP A 1 89 ? 13.822 6.178 -8.329 1.00 97.62 89 ASP A N 1
ATOM 718 C CA . ASP A 1 89 ? 12.993 7.267 -8.846 1.00 97.62 89 ASP A CA 1
ATOM 719 C C . ASP A 1 89 ? 13.563 7.826 -10.160 1.00 97.62 89 ASP A C 1
ATOM 721 O O . ASP A 1 89 ? 12.834 7.988 -11.142 1.00 97.62 89 ASP A O 1
ATOM 725 N N . ASP A 1 90 ? 14.885 8.002 -10.224 1.00 98.25 90 ASP A N 1
ATOM 726 C CA . ASP A 1 90 ? 15.582 8.443 -11.433 1.00 98.25 90 ASP A CA 1
ATOM 727 C C . ASP A 1 90 ? 15.459 7.421 -12.568 1.00 98.25 90 ASP A C 1
ATOM 729 O O . ASP A 1 90 ? 15.110 7.799 -13.690 1.00 98.25 90 ASP A O 1
ATOM 733 N N . LEU A 1 91 ? 15.662 6.126 -12.283 1.00 98.69 91 LEU A N 1
ATOM 734 C CA . LEU A 1 91 ? 15.516 5.062 -13.284 1.00 98.69 91 LEU A CA 1
ATOM 735 C C . LEU A 1 91 ? 14.113 5.056 -13.909 1.00 98.69 91 LEU A C 1
ATOM 737 O O . LEU A 1 91 ? 13.976 4.913 -15.129 1.00 98.69 91 LEU A O 1
ATOM 741 N N . ILE A 1 92 ? 13.080 5.217 -13.077 1.00 98.44 92 ILE A N 1
ATOM 742 C CA . ILE A 1 92 ? 11.670 5.216 -13.485 1.00 98.44 92 ILE A CA 1
ATOM 743 C C . ILE A 1 92 ? 11.344 6.465 -14.310 1.00 98.44 92 ILE A C 1
ATOM 745 O O . ILE A 1 92 ? 10.786 6.358 -15.406 1.00 98.44 92 ILE A O 1
ATOM 749 N N . LYS A 1 93 ? 11.732 7.651 -13.831 1.00 98.44 93 LYS A N 1
ATOM 750 C CA . LYS A 1 93 ? 11.510 8.919 -14.543 1.00 98.44 93 LYS A CA 1
ATOM 751 C C . LYS A 1 93 ? 12.227 8.950 -15.889 1.00 98.44 93 LYS A C 1
ATOM 753 O O . LYS A 1 93 ? 11.630 9.327 -16.897 1.00 98.44 93 LYS A O 1
ATOM 758 N N . ALA A 1 94 ? 13.480 8.502 -15.942 1.00 98.44 94 ALA A N 1
ATOM 759 C CA . ALA A 1 94 ? 14.262 8.450 -17.175 1.00 98.44 94 ALA A CA 1
ATOM 760 C C . ALA A 1 94 ? 13.749 7.397 -18.178 1.00 98.44 94 ALA A C 1
ATOM 762 O O . ALA A 1 94 ? 13.988 7.535 -19.378 1.00 98.44 94 ALA A O 1
ATOM 763 N N . ALA A 1 95 ? 12.981 6.400 -17.722 1.00 98.25 95 ALA A N 1
ATOM 764 C CA . ALA A 1 95 ? 12.233 5.489 -18.591 1.00 98.25 95 ALA A CA 1
ATOM 765 C C . ALA A 1 95 ? 10.939 6.110 -19.170 1.00 98.25 95 ALA A C 1
ATOM 767 O O . ALA A 1 95 ? 10.232 5.454 -19.936 1.00 98.25 95 ALA A O 1
ATOM 768 N N . GLY A 1 96 ? 10.634 7.371 -18.841 1.00 97.94 96 GLY A N 1
ATOM 769 C CA . GLY A 1 96 ? 9.511 8.136 -19.390 1.00 97.94 96 GLY A CA 1
ATOM 770 C C . GLY A 1 96 ? 8.259 8.166 -18.511 1.00 97.94 96 GLY A C 1
ATOM 771 O O . GLY A 1 96 ? 7.231 8.688 -18.946 1.00 97.94 96 GLY A O 1
ATOM 772 N N . PHE A 1 97 ? 8.320 7.629 -17.289 1.00 98.31 97 PHE A N 1
ATOM 773 C CA . PHE A 1 97 ? 7.212 7.704 -16.338 1.00 98.31 97 PHE A CA 1
ATOM 774 C C . PHE A 1 97 ? 7.141 9.077 -15.667 1.00 98.31 97 PHE A C 1
ATOM 776 O O . PHE A 1 97 ? 8.137 9.783 -15.509 1.00 98.31 97 PHE A O 1
ATOM 783 N N . GLN A 1 98 ? 5.935 9.449 -15.248 1.00 97.94 98 GLN A N 1
ATOM 784 C CA . GLN A 1 98 ? 5.665 10.691 -14.534 1.00 97.94 98 GLN A CA 1
ATOM 785 C C . GLN A 1 98 ? 4.996 10.388 -13.198 1.00 97.94 98 GLN A C 1
ATOM 787 O O . GLN A 1 98 ? 4.333 9.362 -13.038 1.00 97.94 98 GLN A O 1
ATOM 792 N N . LYS A 1 99 ? 5.169 11.301 -12.239 1.00 97.31 99 LYS A N 1
ATOM 793 C CA . LYS A 1 99 ? 4.555 11.183 -10.919 1.00 97.31 99 LYS A CA 1
ATOM 794 C C . LYS A 1 99 ? 3.034 11.276 -11.033 1.00 97.31 99 LYS A C 1
ATOM 796 O O . LYS A 1 99 ? 2.518 12.255 -11.565 1.00 97.31 99 LYS A O 1
ATOM 801 N N . GLU A 1 100 ? 2.341 10.282 -10.487 1.00 96.44 100 GLU A N 1
ATOM 802 C CA . GLU A 1 100 ? 0.875 10.212 -10.485 1.00 96.44 100 GLU A CA 1
ATOM 803 C C . GLU A 1 100 ? 0.270 10.681 -9.148 1.00 96.44 100 GLU A C 1
ATOM 805 O O . GLU A 1 100 ? -0.746 11.370 -9.147 1.00 96.44 100 GLU A O 1
ATOM 810 N N . MET A 1 101 ? 0.889 10.330 -8.014 1.00 96.19 101 MET A N 1
ATOM 811 C CA . MET A 1 101 ? 0.384 10.621 -6.666 1.00 96.19 101 MET A CA 1
ATOM 812 C C . MET A 1 101 ? 1.536 10.729 -5.660 1.00 96.19 101 MET A C 1
ATOM 814 O O . MET A 1 101 ? 2.505 9.978 -5.761 1.00 96.19 101 MET A O 1
ATOM 818 N N . ASP A 1 102 ? 1.407 11.630 -4.682 1.00 96.50 102 ASP A N 1
ATOM 819 C CA . ASP A 1 102 ? 2.267 11.659 -3.493 1.00 96.50 102 ASP A CA 1
ATOM 820 C C . ASP A 1 102 ? 1.648 10.799 -2.382 1.00 96.50 102 ASP A C 1
ATOM 822 O O . ASP A 1 102 ? 0.473 10.957 -2.042 1.00 96.50 102 ASP A O 1
ATOM 826 N N . LEU A 1 103 ? 2.444 9.898 -1.806 1.00 95.06 103 LEU A N 1
ATOM 827 C CA . LEU A 1 103 ? 2.057 9.060 -0.673 1.00 95.06 103 LEU A CA 1
ATOM 828 C C . LEU A 1 103 ? 2.853 9.509 0.550 1.00 95.06 103 LEU A C 1
ATOM 830 O O . LEU A 1 103 ? 4.071 9.353 0.594 1.00 95.06 103 LEU A O 1
ATOM 834 N N . TYR A 1 104 ? 2.167 10.091 1.531 1.00 94.50 104 TYR A N 1
ATOM 835 C CA . TYR A 1 104 ? 2.805 10.603 2.740 1.00 94.50 104 TYR A CA 1
ATOM 836 C C . TYR A 1 104 ? 2.767 9.571 3.862 1.00 94.50 104 TYR A C 1
ATOM 838 O O . TYR A 1 104 ? 1.714 9.010 4.167 1.00 94.50 104 TYR A O 1
ATOM 846 N N . ALA A 1 105 ? 3.904 9.402 4.528 1.00 93.25 105 ALA A N 1
ATOM 847 C CA . ALA A 1 105 ? 3.994 8.762 5.828 1.00 93.25 105 ALA A CA 1
ATOM 848 C C . ALA A 1 105 ? 4.334 9.818 6.882 1.00 93.25 105 ALA A C 1
ATOM 850 O O . ALA A 1 105 ? 5.131 10.724 6.636 1.00 93.25 105 ALA A O 1
ATOM 851 N N . TYR A 1 106 ? 3.715 9.708 8.054 1.00 91.38 106 TYR A N 1
ATOM 852 C CA . TYR A 1 106 ? 3.934 10.630 9.163 1.00 91.38 106 TYR A CA 1
ATOM 853 C C . TYR A 1 106 ? 4.549 9.877 10.333 1.00 91.38 106 TYR A C 1
ATOM 855 O O . TYR A 1 106 ? 4.002 8.865 10.769 1.00 91.38 106 TYR A O 1
ATOM 863 N N . MET A 1 107 ? 5.651 10.405 10.862 1.00 88.88 107 MET A N 1
ATOM 864 C CA . MET A 1 107 ? 6.191 9.955 12.138 1.00 88.88 107 MET A CA 1
ATOM 865 C C . MET A 1 107 ? 5.485 10.700 13.265 1.00 88.88 107 MET A C 1
ATOM 867 O O . MET A 1 107 ? 5.427 11.932 13.254 1.00 88.88 107 MET A O 1
ATOM 871 N N . VAL A 1 108 ? 4.935 9.952 14.215 1.00 88.69 108 VAL A N 1
ATOM 872 C CA . VAL A 1 108 ? 4.321 10.501 15.423 1.00 88.69 108 VAL A CA 1
ATOM 873 C C . VAL A 1 108 ? 4.863 9.728 16.613 1.00 88.69 108 VAL A C 1
ATOM 875 O O . VAL A 1 108 ? 4.720 8.512 16.693 1.00 88.69 108 VAL A O 1
ATOM 878 N N . ASP A 1 109 ? 5.452 10.455 17.545 1.00 87.88 109 ASP A N 1
ATOM 879 C CA . ASP A 1 109 ? 6.023 9.956 18.789 1.00 87.88 109 ASP A CA 1
ATOM 880 C C . ASP A 1 109 ? 5.605 10.864 19.958 1.00 87.88 109 ASP A C 1
ATOM 882 O O . ASP A 1 109 ? 4.870 11.845 19.796 1.00 87.88 109 ASP A O 1
ATOM 886 N N . THR A 1 110 ? 6.057 10.534 21.166 1.00 85.06 110 THR A N 1
ATOM 887 C CA . THR A 1 110 ? 5.735 11.299 22.378 1.00 85.06 110 THR A CA 1
ATOM 888 C C . THR A 1 110 ? 6.319 12.712 22.397 1.00 85.06 110 THR A C 1
ATOM 890 O O . THR A 1 110 ? 5.872 13.525 23.203 1.00 85.06 110 THR A O 1
ATOM 893 N N . GLU A 1 111 ? 7.300 13.014 21.545 1.00 86.69 111 GLU A N 1
ATOM 894 C CA . GLU A 1 111 ? 7.949 14.328 21.466 1.00 86.69 111 GLU A CA 1
ATOM 895 C C . GLU A 1 111 ? 7.244 15.245 20.459 1.00 86.69 111 GLU A C 1
ATOM 897 O O . GLU A 1 111 ? 7.105 16.450 20.676 1.00 86.69 111 GLU A O 1
ATOM 902 N N . THR A 1 112 ? 6.749 14.668 19.368 1.00 86.56 112 THR A N 1
ATOM 903 C CA . THR A 1 112 ? 6.065 15.361 18.271 1.00 86.56 112 THR A CA 1
ATOM 904 C C . THR A 1 112 ? 4.566 15.524 18.525 1.00 86.56 112 THR A C 1
ATOM 906 O O . THR A 1 112 ? 3.937 16.444 17.988 1.00 86.56 112 THR A O 1
ATOM 909 N N . VAL A 1 113 ? 3.966 14.673 19.368 1.00 88.31 113 VAL A N 1
ATOM 910 C CA . VAL A 1 113 ? 2.536 14.733 19.678 1.00 88.31 113 VAL A CA 1
ATOM 911 C C . VAL A 1 113 ? 2.218 15.659 20.857 1.00 88.31 113 VAL A C 1
ATOM 913 O O . VAL A 1 113 ? 2.781 15.578 21.944 1.00 88.31 113 VAL A O 1
ATOM 916 N N . SER A 1 114 ? 1.215 16.525 20.686 1.00 90.44 114 SER A N 1
ATOM 917 C CA . SER A 1 114 ? 0.676 17.322 21.796 1.00 90.44 114 SER A CA 1
ATOM 918 C C . SER A 1 114 ? -0.367 16.520 22.576 1.00 90.44 114 SER A C 1
ATOM 920 O O . SER A 1 114 ? -1.539 16.452 22.182 1.00 90.44 114 SER A O 1
ATOM 922 N N . LEU A 1 115 ? 0.036 15.974 23.725 1.00 88.62 115 LEU A N 1
ATOM 923 C CA . LEU A 1 115 ? -0.857 15.242 24.631 1.00 88.62 115 LEU A CA 1
ATOM 924 C C . LEU A 1 115 ? -2.049 16.098 25.089 1.00 88.62 115 LEU A C 1
ATOM 926 O O . LEU A 1 115 ? -3.177 15.613 25.156 1.00 88.62 115 LEU A O 1
ATOM 930 N N . ASP A 1 116 ? -1.854 17.400 25.307 1.00 91.94 116 ASP A N 1
ATOM 931 C CA . ASP A 1 116 ? -2.945 18.325 25.638 1.00 91.94 116 ASP A CA 1
ATOM 932 C C . ASP A 1 116 ? -3.964 18.463 24.506 1.00 91.94 116 ASP A C 1
ATOM 934 O O . ASP A 1 116 ? -5.177 18.534 24.737 1.00 91.94 116 ASP A O 1
ATOM 938 N N . ARG A 1 117 ? -3.500 18.509 23.252 1.00 90.69 117 ARG A N 1
ATOM 939 C CA . ARG A 1 117 ? -4.391 18.530 22.087 1.00 90.69 117 ARG A CA 1
ATOM 940 C C . ARG A 1 117 ? -5.161 17.217 21.970 1.00 90.69 117 ARG A C 1
ATOM 942 O O . ARG A 1 117 ? -6.372 17.277 21.760 1.00 90.69 117 ARG A O 1
ATOM 949 N N . MET A 1 118 ? -4.506 16.073 22.171 1.00 89.50 118 MET A N 1
ATOM 950 C CA . MET A 1 118 ? -5.167 14.762 22.182 1.00 89.50 118 MET A CA 1
ATOM 951 C C . MET A 1 118 ? -6.222 14.669 23.287 1.00 89.50 118 MET A C 1
ATOM 953 O O . MET A 1 118 ? -7.373 14.334 23.017 1.00 89.50 118 MET A O 1
ATOM 957 N N . ASN A 1 119 ? -5.875 15.054 24.516 1.00 91.88 119 ASN A N 1
ATOM 958 C CA . ASN A 1 119 ? -6.791 15.041 25.655 1.00 91.88 119 ASN A CA 1
ATOM 959 C C . ASN A 1 119 ? -8.007 15.949 25.430 1.00 91.88 119 ASN A C 1
ATOM 961 O O . ASN A 1 119 ? -9.136 15.574 25.759 1.00 91.88 119 ASN A O 1
ATOM 965 N N . ARG A 1 120 ? -7.812 17.132 24.832 1.00 94.06 120 ARG A N 1
ATOM 966 C CA . ARG A 1 120 ? -8.923 18.015 24.438 1.00 94.06 120 ARG A CA 1
ATOM 967 C C . ARG A 1 120 ? -9.797 17.387 23.356 1.00 94.06 120 ARG A C 1
ATOM 969 O O . ARG A 1 120 ? -11.018 17.417 23.495 1.00 94.06 120 ARG A O 1
ATOM 976 N N . ALA A 1 121 ? -9.201 16.793 22.322 1.00 92.31 121 ALA A N 1
ATOM 977 C CA . ALA A 1 121 ? -9.945 16.101 21.272 1.00 92.31 121 ALA A CA 1
ATOM 978 C C . ALA A 1 121 ? -10.788 14.953 21.849 1.00 92.31 121 ALA A C 1
ATOM 980 O O . ALA A 1 121 ? -11.986 14.886 21.583 1.00 92.31 121 ALA A O 1
ATOM 981 N N . MET A 1 122 ? -10.210 14.127 22.729 1.00 90.06 122 MET A N 1
ATOM 982 C CA . MET A 1 122 ? -10.933 13.049 23.410 1.00 90.06 122 MET A CA 1
ATOM 983 C C . MET A 1 122 ? -12.117 13.563 24.234 1.00 90.06 122 MET A C 1
ATOM 985 O O . MET A 1 122 ? -13.199 12.981 24.175 1.00 90.06 122 MET A O 1
ATOM 989 N N . LYS A 1 123 ? -11.953 14.666 24.978 1.00 93.25 123 LYS A N 1
ATOM 990 C CA . LYS A 1 123 ? -13.056 15.288 25.734 1.00 93.25 123 LYS A CA 1
ATOM 991 C C . LYS A 1 123 ? -14.186 15.756 24.814 1.00 93.25 123 LYS A C 1
ATOM 993 O O . LYS A 1 123 ? -15.349 15.515 25.120 1.00 93.25 123 LYS A O 1
ATOM 998 N N . ILE A 1 124 ? -13.854 16.389 23.686 1.00 94.44 124 ILE A N 1
ATOM 999 C CA . ILE A 1 124 ? -14.844 16.848 22.699 1.00 94.44 124 ILE A CA 1
ATOM 1000 C C . ILE A 1 124 ? -15.601 15.659 22.102 1.00 94.44 124 ILE A C 1
ATOM 1002 O O . ILE A 1 124 ? -16.826 15.706 22.024 1.00 94.44 124 ILE A O 1
ATOM 1006 N N . VAL A 1 125 ? -14.887 14.599 21.712 1.00 91.44 125 VAL A N 1
ATOM 1007 C CA . VAL A 1 125 ? -15.491 13.382 21.152 1.00 91.44 125 VAL A CA 1
ATOM 1008 C C . VAL A 1 125 ? -16.443 12.750 22.163 1.00 91.44 125 VAL A C 1
ATOM 1010 O O . VAL A 1 125 ? -17.614 12.583 21.842 1.00 91.44 125 VAL A O 1
ATOM 1013 N N . LYS A 1 126 ? -15.996 12.501 23.401 1.00 89.25 126 LYS A N 1
ATOM 1014 C CA . LYS A 1 126 ? -16.841 11.918 24.460 1.00 89.25 126 LYS A CA 1
ATOM 1015 C C . LYS A 1 126 ? -18.065 12.773 24.790 1.00 89.25 126 LYS A C 1
ATOM 1017 O O . LYS A 1 126 ? -19.117 12.233 25.099 1.00 89.25 126 LYS A O 1
ATOM 1022 N N . HIS A 1 127 ? -17.941 14.098 24.730 1.00 94.25 127 HIS A N 1
ATOM 1023 C CA . HIS A 1 127 ? -19.070 14.992 24.982 1.00 94.25 127 HIS A CA 1
ATOM 1024 C C . HIS A 1 127 ? -20.093 14.988 23.839 1.00 94.25 127 HIS A C 1
ATOM 1026 O O . HIS A 1 127 ? -21.293 14.990 24.092 1.00 94.25 127 HIS A O 1
ATOM 1032 N N . ARG A 1 128 ? -19.633 14.990 22.581 1.00 94.69 128 ARG A N 1
ATOM 1033 C CA . ARG A 1 128 ? -20.515 14.995 21.401 1.00 94.69 128 ARG A CA 1
ATOM 1034 C C . ARG A 1 128 ? -21.137 13.635 21.112 1.00 94.69 128 ARG A C 1
ATOM 1036 O O . ARG A 1 128 ? -22.197 13.580 20.502 1.00 94.69 128 ARG A O 1
ATOM 1043 N N . LEU A 1 129 ? -20.450 12.571 21.503 1.00 94.62 129 LEU A N 1
ATOM 1044 C CA . LEU A 1 129 ? -20.797 11.188 21.218 1.00 94.62 129 LEU A CA 1
ATOM 1045 C C . LEU A 1 129 ? -20.791 10.393 22.533 1.00 94.62 129 LEU A C 1
ATOM 1047 O O . LEU A 1 129 ? -19.900 9.573 22.736 1.00 94.62 129 LEU A O 1
ATOM 1051 N N . PRO A 1 130 ? -21.732 10.652 23.459 1.00 91.81 130 PRO A N 1
ATOM 1052 C CA . PRO A 1 130 ? -21.734 10.012 24.778 1.00 91.81 130 PRO A CA 1
ATOM 1053 C C . PRO A 1 130 ? -21.894 8.485 24.710 1.00 91.81 130 PRO A C 1
ATOM 1055 O O . PRO A 1 130 ? -21.401 7.786 25.592 1.00 91.81 130 PRO A O 1
ATOM 1058 N N . ASP A 1 131 ? -22.522 7.975 23.647 1.00 94.25 131 ASP A N 1
ATOM 1059 C CA . ASP A 1 131 ? -22.776 6.546 23.440 1.00 94.25 131 ASP A CA 1
ATOM 1060 C C . ASP A 1 131 ? -21.650 5.823 22.681 1.00 94.25 131 ASP A C 1
ATOM 1062 O O . ASP A 1 131 ? -21.748 4.614 22.446 1.00 94.25 131 ASP A O 1
ATOM 1066 N N . ILE A 1 132 ? -20.570 6.529 22.303 1.00 94.88 132 ILE A N 1
ATOM 1067 C CA . ILE A 1 132 ? -19.433 5.893 21.631 1.00 94.88 132 ILE A CA 1
ATOM 1068 C C . ILE A 1 132 ? -18.666 5.000 22.606 1.00 94.88 132 ILE A C 1
ATOM 1070 O O . ILE A 1 132 ? -18.212 5.433 23.669 1.00 94.88 132 ILE A O 1
ATOM 1074 N N . LYS A 1 133 ? -18.467 3.745 22.215 1.00 94.62 133 LYS A N 1
ATOM 1075 C CA . LYS A 1 133 ? -17.640 2.781 22.939 1.00 94.62 133 LYS A CA 1
ATOM 1076 C C . LYS A 1 133 ? -16.462 2.395 22.071 1.00 94.62 133 LYS A C 1
ATOM 1078 O O . LYS A 1 133 ? -16.642 1.986 20.934 1.00 94.62 133 LYS A O 1
ATOM 1083 N N . ILE A 1 134 ? -15.257 2.530 22.607 1.00 94.50 134 ILE A N 1
ATOM 1084 C CA . ILE A 1 134 ? -14.040 2.048 21.955 1.00 94.50 134 ILE A CA 1
ATOM 1085 C C . ILE A 1 134 ? -13.618 0.797 22.710 1.00 94.50 134 ILE A C 1
ATOM 1087 O O . ILE A 1 134 ? -13.441 0.852 23.928 1.00 94.50 134 ILE A O 1
ATOM 1091 N N . ARG A 1 135 ? -13.490 -0.320 21.999 1.00 95.50 135 ARG A N 1
ATOM 1092 C CA . ARG A 1 135 ? -13.073 -1.604 22.564 1.00 95.50 135 ARG A CA 1
ATOM 1093 C C . ARG A 1 135 ? -11.901 -2.182 21.776 1.00 95.50 135 ARG A C 1
ATOM 1095 O O . ARG A 1 135 ? -11.818 -1.917 20.576 1.00 95.50 135 ARG A O 1
ATOM 1102 N N . PRO A 1 136 ? -11.019 -2.965 22.414 1.00 96.31 136 PRO A N 1
ATOM 1103 C CA . PRO A 1 136 ? -10.044 -3.751 21.675 1.00 96.31 136 PRO A CA 1
ATOM 1104 C C . PRO A 1 136 ? -10.756 -4.763 20.766 1.00 96.31 136 PRO A C 1
ATOM 1106 O O . PRO A 1 136 ? -11.914 -5.138 21.003 1.00 96.31 136 PRO A O 1
ATOM 1109 N N . VAL A 1 137 ? -10.062 -5.198 19.718 1.00 94.25 137 VAL A N 1
ATOM 1110 C CA . VAL A 1 137 ? -10.526 -6.305 18.875 1.00 94.25 137 VAL A CA 1
ATOM 1111 C C . VAL A 1 137 ? -10.587 -7.608 19.674 1.00 94.25 137 VAL A C 1
ATOM 1113 O O . VAL A 1 137 ? -9.715 -7.890 20.499 1.00 94.25 137 VAL A O 1
ATOM 1116 N N . ASP A 1 138 ? -11.607 -8.428 19.427 1.00 92.94 138 ASP A N 1
ATOM 1117 C CA . ASP A 1 138 ? -11.741 -9.734 20.079 1.00 92.94 138 ASP A CA 1
ATOM 1118 C C . ASP A 1 138 ? -11.098 -10.846 19.240 1.00 92.94 138 ASP A C 1
ATOM 1120 O O . ASP A 1 138 ? -11.723 -11.451 18.367 1.00 92.94 138 ASP A O 1
ATOM 1124 N N . LEU A 1 139 ? -9.840 -11.169 19.550 1.00 87.69 139 LEU A N 1
ATOM 1125 C CA . LEU A 1 139 ? -9.098 -12.223 18.852 1.00 87.69 139 LEU A CA 1
ATOM 1126 C C . LEU A 1 139 ? -9.722 -13.622 19.005 1.00 87.69 139 LEU A C 1
ATOM 1128 O O . LEU A 1 139 ? -9.454 -14.494 18.178 1.00 87.69 139 LEU A O 1
ATOM 1132 N N . LYS A 1 140 ? -10.577 -13.862 20.013 1.00 89.06 140 LYS A N 1
ATOM 1133 C CA . LYS A 1 140 ? -11.307 -15.139 20.134 1.00 89.06 140 LYS A CA 1
ATOM 1134 C C . LYS A 1 140 ? -12.411 -15.255 19.084 1.00 89.06 140 LYS A C 1
ATOM 1136 O O . LYS A 1 140 ? -12.737 -16.364 18.670 1.00 89.06 140 LYS A O 1
ATOM 1141 N N . ASN A 1 141 ? -12.939 -14.118 18.632 1.00 90.94 141 ASN A N 1
ATOM 1142 C CA . ASN A 1 141 ? -13.976 -13.998 17.610 1.00 90.94 141 ASN A CA 1
ATOM 1143 C C . ASN A 1 141 ? -13.437 -13.342 16.327 1.00 90.94 141 ASN A C 1
ATOM 1145 O O . ASN A 1 141 ? -14.154 -12.614 15.640 1.00 90.94 141 ASN A O 1
ATOM 1149 N N . LEU A 1 142 ? -12.183 -13.653 15.974 1.00 87.81 142 LEU A N 1
ATOM 1150 C CA . LEU A 1 142 ? -11.434 -13.017 14.887 1.00 87.81 142 LEU A CA 1
ATOM 1151 C C . LEU A 1 142 ? -12.215 -12.912 13.569 1.00 87.81 142 LEU A C 1
ATOM 1153 O O . LEU A 1 142 ? -12.165 -11.874 12.923 1.00 87.81 142 LEU A O 1
ATOM 1157 N N . LYS A 1 143 ? -12.974 -13.945 13.183 1.00 89.75 143 LYS A N 1
ATOM 1158 C CA . LYS A 1 143 ? -13.775 -13.912 11.948 1.00 89.75 143 LYS A CA 1
ATOM 1159 C C . LYS A 1 143 ? -14.813 -12.780 11.951 1.00 89.75 143 LYS A C 1
ATOM 1161 O O . LYS A 1 143 ? -14.937 -12.059 10.970 1.00 89.75 143 LYS A O 1
ATOM 1166 N N . SER A 1 144 ? -15.529 -12.604 13.062 1.00 92.75 144 SER A N 1
ATOM 1167 C CA . SER A 1 144 ? -16.516 -11.527 13.192 1.00 92.75 144 SER A CA 1
ATOM 1168 C C . SER A 1 144 ? -15.844 -10.156 13.148 1.00 92.75 144 SER A C 1
ATOM 1170 O O . SER A 1 144 ? -16.367 -9.227 12.541 1.00 92.75 144 SER A O 1
ATOM 1172 N N . GLU A 1 145 ? -14.676 -10.029 13.775 1.00 93.31 145 GLU A N 1
ATOM 1173 C CA . GLU A 1 145 ? -13.912 -8.780 13.787 1.00 93.31 145 GLU A CA 1
ATOM 1174 C C . GLU A 1 145 ? -13.396 -8.432 12.382 1.00 93.31 145 GLU A C 1
ATOM 1176 O O . GLU A 1 145 ? -13.523 -7.289 11.947 1.00 93.31 145 GLU A O 1
ATOM 1181 N N . ILE A 1 146 ? -12.904 -9.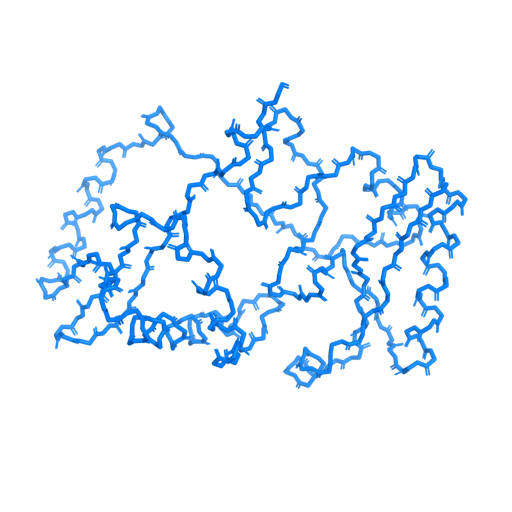425 11.634 1.00 92.00 146 ILE A N 1
ATOM 1182 C CA . ILE A 1 146 ? -12.521 -9.299 10.219 1.00 92.00 146 ILE A CA 1
ATOM 1183 C C . ILE A 1 146 ? -13.693 -8.766 9.394 1.00 92.00 146 ILE A C 1
ATOM 1185 O O . ILE A 1 146 ? -13.529 -7.787 8.665 1.00 92.00 146 ILE A O 1
ATOM 1189 N N . ASP A 1 147 ? -14.880 -9.358 9.527 1.00 93.50 147 ASP A N 1
ATOM 1190 C CA . ASP A 1 147 ? -16.055 -8.925 8.772 1.00 93.50 147 ASP A CA 1
ATOM 1191 C C . ASP A 1 147 ? -16.462 -7.484 9.094 1.00 93.50 147 ASP A C 1
ATOM 1193 O O . ASP A 1 147 ? -16.783 -6.710 8.186 1.00 93.50 147 ASP A O 1
ATOM 1197 N N . ILE A 1 148 ? -16.403 -7.092 10.369 1.00 95.06 148 ILE A N 1
ATOM 1198 C CA . ILE A 1 148 ? -16.662 -5.714 10.795 1.00 95.06 148 ILE A CA 1
ATOM 1199 C C . ILE A 1 148 ? -15.675 -4.751 10.126 1.00 95.06 148 ILE A C 1
ATOM 1201 O O . ILE A 1 148 ? -16.094 -3.781 9.484 1.00 95.06 148 ILE A O 1
ATOM 1205 N N . VAL A 1 149 ? -14.372 -5.023 10.238 1.00 94.81 149 VAL A N 1
ATOM 1206 C CA . VAL A 1 149 ? -13.325 -4.148 9.695 1.00 94.81 149 VAL A CA 1
ATOM 1207 C C . VAL A 1 149 ? -13.430 -4.073 8.172 1.00 94.81 149 VAL A C 1
ATOM 1209 O O . VAL A 1 149 ? -13.421 -2.971 7.626 1.00 94.81 149 VAL A O 1
ATOM 1212 N N . ARG A 1 150 ? -13.623 -5.202 7.479 1.00 94.12 150 ARG A N 1
ATOM 1213 C CA . ARG A 1 150 ? -13.816 -5.252 6.021 1.00 94.12 150 ARG A CA 1
ATOM 1214 C C . ARG A 1 150 ? -15.005 -4.405 5.576 1.00 94.12 150 ARG A C 1
ATOM 1216 O O . ARG A 1 150 ? -14.894 -3.637 4.617 1.00 94.12 150 ARG A O 1
ATOM 1223 N N . ASN A 1 151 ? -16.137 -4.519 6.271 1.00 94.69 151 ASN A N 1
ATOM 1224 C CA . ASN A 1 151 ? -17.346 -3.764 5.947 1.00 94.69 151 ASN A CA 1
ATOM 1225 C C . ASN A 1 151 ? -17.146 -2.257 6.133 1.00 94.69 151 ASN A C 1
ATOM 1227 O O . ASN A 1 151 ? -17.573 -1.480 5.275 1.00 94.69 151 ASN A O 1
ATOM 1231 N N . ILE A 1 152 ? -16.491 -1.837 7.218 1.00 95.75 152 ILE A N 1
ATOM 1232 C CA . ILE A 1 152 ? -16.179 -0.423 7.463 1.00 95.75 152 ILE A CA 1
ATOM 1233 C C . ILE A 1 152 ? -15.161 0.081 6.432 1.00 95.75 152 ILE A C 1
ATOM 1235 O O . ILE A 1 152 ? -15.386 1.128 5.823 1.00 95.75 152 ILE A O 1
ATOM 1239 N N . PHE A 1 153 ? -14.084 -0.672 6.182 1.00 94.44 153 PHE A N 1
ATOM 1240 C CA . PHE A 1 153 ? -13.028 -0.320 5.229 1.00 94.44 153 PHE A CA 1
ATOM 1241 C C . PHE A 1 153 ? -13.612 -0.089 3.836 1.00 94.44 153 PHE A C 1
ATOM 1243 O O . PHE A 1 153 ? -13.482 1.006 3.291 1.00 94.44 153 PHE A O 1
ATOM 1250 N N . ASN A 1 154 ? -14.358 -1.058 3.301 1.00 94.62 154 ASN A N 1
ATOM 1251 C CA . ASN A 1 154 ? -14.926 -0.957 1.959 1.00 94.62 154 ASN A CA 1
ATOM 1252 C C . ASN A 1 154 ? -15.915 0.209 1.805 1.00 94.62 154 ASN A C 1
ATOM 1254 O O . ASN A 1 154 ? -16.031 0.784 0.724 1.00 94.62 154 ASN A O 1
ATOM 1258 N N . GLN A 1 155 ? -16.631 0.584 2.868 1.00 93.94 155 GLN A N 1
ATOM 1259 C CA . GLN A 1 155 ? -17.556 1.719 2.835 1.00 93.94 155 GLN A CA 1
ATOM 1260 C C . GLN A 1 155 ? -16.837 3.067 2.935 1.00 93.94 155 GLN A C 1
ATOM 1262 O O . GLN A 1 155 ? -17.188 3.999 2.202 1.00 93.94 155 GLN A O 1
ATOM 1267 N N . ALA A 1 156 ? -15.848 3.168 3.825 1.00 93.25 156 ALA A N 1
ATOM 1268 C CA . ALA A 1 156 ? -15.121 4.401 4.104 1.00 93.25 156 ALA A CA 1
ATOM 1269 C C . ALA A 1 156 ? -14.099 4.740 3.007 1.00 93.25 156 ALA A C 1
ATOM 1271 O O . ALA A 1 156 ? -13.971 5.902 2.624 1.00 93.25 156 ALA A O 1
ATOM 1272 N N . TRP A 1 157 ? -13.416 3.732 2.457 1.00 92.19 157 TRP A N 1
ATOM 1273 C CA . TRP A 1 157 ? -12.326 3.911 1.494 1.00 92.19 157 TRP A CA 1
ATOM 1274 C C . TRP A 1 157 ? -12.767 3.953 0.031 1.00 92.19 157 TRP A C 1
ATOM 1276 O O . TRP A 1 157 ? -11.951 4.261 -0.828 1.00 92.19 157 TRP A O 1
ATOM 1286 N N . LYS A 1 158 ? -14.053 3.744 -0.284 1.00 91.12 158 LYS A N 1
ATOM 1287 C CA . LYS A 1 158 ? -14.544 3.646 -1.676 1.00 91.12 158 LYS A CA 1
ATOM 1288 C C . LYS A 1 158 ? -14.241 4.825 -2.601 1.00 91.12 158 LYS A C 1
ATOM 1290 O O . LYS A 1 158 ? -14.368 4.695 -3.814 1.00 91.12 158 LYS A O 1
ATOM 1295 N N . LYS A 1 159 ? -13.937 5.995 -2.035 1.00 90.31 159 LYS A N 1
ATOM 1296 C CA . LYS A 1 159 ? -13.575 7.209 -2.782 1.00 90.31 159 LYS A CA 1
ATOM 1297 C C . LYS A 1 159 ? -12.073 7.500 -2.752 1.00 90.31 159 LYS A C 1
ATOM 1299 O O . LYS A 1 159 ? -11.660 8.506 -3.320 1.00 90.31 159 LYS A O 1
ATOM 1304 N N . ASN A 1 160 ? -11.284 6.679 -2.061 1.00 93.38 160 ASN A N 1
ATOM 1305 C CA . ASN A 1 160 ? -9.844 6.845 -1.987 1.00 93.38 160 ASN A CA 1
ATOM 1306 C C . ASN A 1 160 ? -9.205 6.529 -3.345 1.00 93.38 160 ASN A C 1
ATOM 1308 O O . ASN A 1 160 ? -9.711 5.709 -4.116 1.00 93.38 160 ASN A O 1
ATOM 1312 N N . TRP A 1 161 ? -8.100 7.203 -3.649 1.00 94.19 161 TRP A N 1
ATOM 1313 C CA . TRP A 1 161 ? -7.395 6.997 -4.908 1.00 94.19 161 TRP A CA 1
ATOM 1314 C C . TRP A 1 161 ? -6.843 5.568 -4.990 1.00 94.19 161 TRP A C 1
ATOM 1316 O O . TRP A 1 161 ? -6.279 5.056 -4.029 1.00 94.19 161 TRP A O 1
ATOM 1326 N N . GLY A 1 162 ? -7.047 4.919 -6.137 1.00 92.94 162 GLY A N 1
ATOM 1327 C CA . GLY A 1 162 ? -6.588 3.553 -6.392 1.00 92.94 162 GLY A CA 1
ATOM 1328 C C . GLY A 1 162 ? -7.365 2.437 -5.680 1.00 92.94 162 GLY A C 1
ATOM 1329 O O . GLY A 1 162 ? -7.014 1.271 -5.838 1.00 92.94 162 GLY A O 1
ATOM 1330 N N . PHE A 1 163 ? -8.403 2.767 -4.906 1.00 94.94 163 PHE A N 1
ATOM 1331 C CA . PHE A 1 163 ? -9.157 1.786 -4.130 1.00 94.94 163 PHE A CA 1
ATOM 1332 C C . PHE A 1 163 ? -9.941 0.805 -5.007 1.00 94.94 163 PHE A C 1
ATOM 1334 O O . PHE A 1 163 ? -10.710 1.212 -5.877 1.00 94.94 163 PHE A O 1
ATOM 1341 N N . ILE A 1 164 ? -9.873 -0.477 -4.646 1.00 93.88 164 ILE A N 1
A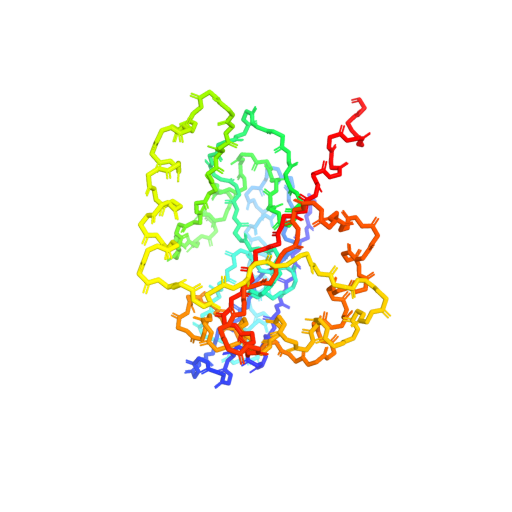TOM 1342 C CA . ILE A 1 164 ? -10.827 -1.504 -5.067 1.00 93.88 164 ILE A CA 1
ATOM 1343 C C . ILE A 1 164 ? -11.446 -2.168 -3.828 1.00 93.88 164 ILE A C 1
ATOM 1345 O O . ILE A 1 164 ? -10.746 -2.364 -2.835 1.00 93.88 164 ILE A O 1
ATOM 1349 N N . PRO A 1 165 ? -12.740 -2.541 -3.847 1.00 92.44 165 PRO A N 1
ATOM 1350 C CA . PRO A 1 165 ? -13.353 -3.225 -2.712 1.00 92.44 165 PRO A CA 1
ATOM 1351 C C . PRO A 1 165 ? -12.642 -4.544 -2.427 1.00 92.44 165 PRO A C 1
ATOM 1353 O O . PRO A 1 165 ? -12.586 -5.390 -3.311 1.00 92.44 165 PRO A O 1
ATOM 1356 N N . LEU A 1 166 ? -12.145 -4.765 -1.214 1.00 90.81 166 LEU A N 1
ATOM 1357 C CA . LEU A 1 166 ? -11.529 -6.045 -0.864 1.00 90.81 166 LEU A CA 1
ATOM 1358 C C . LEU A 1 166 ? -12.600 -7.129 -0.712 1.00 90.81 166 LEU A C 1
ATOM 1360 O O . LEU A 1 166 ? -13.647 -6.915 -0.086 1.00 90.81 166 LEU A O 1
ATOM 1364 N N . THR A 1 167 ? -12.337 -8.293 -1.303 1.00 91.19 167 THR A N 1
ATOM 1365 C CA . THR A 1 167 ? -13.159 -9.496 -1.124 1.00 91.19 167 THR A CA 1
ATOM 1366 C C . THR A 1 167 ? -12.973 -10.085 0.274 1.00 91.19 167 THR A C 1
ATOM 1368 O O . THR A 1 167 ? -12.016 -9.763 0.973 1.00 91.19 167 THR A O 1
ATOM 1371 N N . GLU A 1 168 ? -13.882 -10.974 0.684 1.00 90.50 168 GLU A N 1
ATOM 1372 C CA . GLU A 1 168 ? -13.724 -11.747 1.925 1.00 90.50 168 GLU A CA 1
ATOM 1373 C C . GLU A 1 168 ? -12.403 -12.532 1.919 1.00 90.50 168 GLU A C 1
ATOM 1375 O O . GLU A 1 168 ? -11.628 -12.418 2.857 1.00 90.50 168 GLU A O 1
ATOM 1380 N N . ALA A 1 169 ? -12.080 -13.212 0.813 1.00 90.62 169 ALA A N 1
ATOM 1381 C CA . ALA A 1 169 ? -10.856 -14.006 0.692 1.00 90.62 169 ALA A CA 1
ATOM 1382 C C . ALA A 1 169 ? -9.563 -13.176 0.806 1.00 90.62 169 ALA A C 1
ATOM 1384 O O . ALA A 1 169 ? -8.604 -13.620 1.434 1.00 90.62 169 ALA A O 1
ATOM 1385 N N . GLU A 1 170 ? -9.522 -11.978 0.213 1.00 88.00 170 GLU A N 1
ATOM 1386 C CA . GLU A 1 170 ? -8.369 -11.072 0.337 1.00 88.00 170 GLU A CA 1
ATOM 1387 C C . GLU A 1 170 ? -8.215 -10.568 1.770 1.00 88.00 170 GLU A C 1
ATOM 1389 O O . GLU A 1 170 ? -7.114 -10.559 2.316 1.00 88.00 170 GLU A O 1
ATOM 1394 N N . PHE A 1 171 ? -9.327 -10.191 2.401 1.00 88.31 171 PHE A N 1
ATOM 1395 C CA . PHE A 1 171 ? -9.300 -9.701 3.771 1.00 88.31 171 PHE A CA 1
ATOM 1396 C C . PHE A 1 171 ? -8.913 -10.804 4.764 1.00 88.31 171 PHE A C 1
ATOM 1398 O O . PHE A 1 171 ? -8.124 -10.561 5.675 1.00 88.31 171 PHE A O 1
ATOM 1405 N N . ASP A 1 172 ? -9.400 -12.028 4.555 1.00 87.75 172 ASP A N 1
ATOM 1406 C CA . ASP A 1 172 ? -9.023 -13.207 5.334 1.00 87.75 172 ASP A CA 1
ATOM 1407 C C . ASP A 1 172 ? -7.532 -13.527 5.200 1.00 87.75 172 ASP A C 1
ATOM 1409 O O . ASP A 1 172 ? -6.893 -13.900 6.187 1.00 87.75 172 ASP A O 1
ATOM 1413 N N . ALA A 1 173 ? -6.959 -13.376 4.001 1.00 87.25 173 ALA A N 1
ATOM 1414 C CA . ALA A 1 173 ? -5.528 -13.567 3.780 1.00 87.25 173 ALA A CA 1
ATOM 1415 C C . ALA A 1 173 ? -4.704 -12.541 4.572 1.00 87.25 173 ALA A C 1
ATOM 1417 O O . ALA A 1 173 ? -3.848 -12.931 5.366 1.00 87.25 173 ALA A O 1
ATOM 1418 N N . VAL A 1 174 ? -5.036 -11.250 4.448 1.00 83.88 174 VAL A N 1
ATOM 1419 C CA . VAL A 1 174 ? -4.373 -10.175 5.204 1.00 83.88 174 VAL A CA 1
ATOM 1420 C C . VAL A 1 174 ? -4.510 -10.406 6.709 1.00 83.88 174 VAL A C 1
ATOM 1422 O O . VAL A 1 174 ? -3.529 -10.358 7.445 1.00 83.88 174 VAL A O 1
ATOM 1425 N N . ALA A 1 175 ? -5.710 -10.724 7.190 1.00 84.75 175 ALA A N 1
ATOM 1426 C CA . ALA A 1 175 ? -5.938 -10.960 8.609 1.00 84.75 175 ALA A CA 1
ATOM 1427 C C . ALA A 1 175 ? -5.197 -12.201 9.132 1.00 84.75 175 ALA A C 1
ATOM 1429 O O . ALA A 1 175 ? -4.706 -12.201 10.263 1.00 84.75 175 ALA A O 1
ATOM 1430 N N . LYS A 1 176 ? -5.079 -13.256 8.318 1.00 85.75 176 LYS A N 1
ATOM 1431 C CA . LYS A 1 176 ? -4.309 -14.456 8.662 1.00 85.75 176 LYS A CA 1
ATOM 1432 C C . LYS A 1 176 ? -2.825 -14.153 8.844 1.00 85.75 176 LYS A C 1
ATOM 1434 O O . LYS A 1 176 ? -2.220 -14.777 9.714 1.00 85.75 176 LYS A O 1
ATOM 1439 N N . ASP A 1 177 ? -2.269 -13.239 8.062 1.00 82.25 177 ASP A N 1
ATOM 1440 C CA . ASP A 1 177 ? -0.867 -12.839 8.177 1.00 82.25 177 ASP A CA 1
ATOM 1441 C C . ASP A 1 177 ? -0.672 -11.880 9.359 1.00 82.25 177 ASP A C 1
ATOM 1443 O O . ASP A 1 177 ? 0.232 -12.060 10.177 1.00 82.25 177 ASP A O 1
ATOM 1447 N N . LEU A 1 178 ? -1.585 -10.920 9.533 1.00 81.25 178 LEU A N 1
ATOM 1448 C CA . LEU A 1 178 ? -1.497 -9.923 10.600 1.00 81.25 178 LEU A CA 1
ATOM 1449 C C . LEU A 1 178 ? -1.778 -10.480 11.999 1.00 81.25 178 LEU A C 1
ATOM 1451 O O . LEU A 1 178 ? -1.247 -9.950 12.972 1.00 81.25 178 LEU A O 1
ATOM 1455 N N . LYS A 1 179 ? -2.546 -11.570 12.144 1.00 82.50 179 LYS A N 1
ATOM 1456 C CA . LYS A 1 179 ? -2.855 -12.146 13.469 1.00 82.50 179 LYS A CA 1
ATOM 1457 C C . LYS A 1 179 ? -1.614 -12.545 14.280 1.00 82.50 179 LYS A C 1
ATOM 1459 O O . LYS A 1 179 ? -1.721 -12.711 15.488 1.00 82.50 179 LYS A O 1
ATOM 1464 N N . PHE A 1 180 ? -0.473 -12.773 13.624 1.00 81.75 180 PHE A N 1
ATOM 1465 C CA . PHE A 1 180 ? 0.774 -13.157 14.291 1.00 81.75 180 PHE A CA 1
ATOM 1466 C C . PHE A 1 180 ? 1.484 -11.979 14.957 1.00 81.75 180 PHE A C 1
ATOM 1468 O O . PHE A 1 180 ? 2.326 -12.196 15.823 1.00 81.75 180 PHE A O 1
ATOM 1475 N N . ILE A 1 181 ? 1.155 -10.757 14.541 1.00 84.25 181 ILE A N 1
ATOM 1476 C CA . ILE A 1 181 ? 1.814 -9.528 14.986 1.00 84.25 181 ILE A CA 1
ATOM 1477 C C . ILE A 1 181 ? 0.826 -8.511 15.560 1.00 84.25 181 ILE A C 1
ATOM 1479 O O . ILE A 1 181 ? 1.251 -7.485 16.073 1.00 84.25 181 ILE A O 1
ATOM 1483 N N . ILE A 1 182 ? -0.483 -8.768 15.480 1.00 86.69 182 ILE A N 1
ATOM 1484 C CA . ILE A 1 182 ? -1.496 -7.869 16.023 1.00 86.69 182 ILE A CA 1
ATOM 1485 C C . ILE A 1 182 ? -1.381 -7.784 17.545 1.00 86.69 182 ILE A C 1
ATOM 1487 O O . ILE A 1 182 ? -1.299 -8.796 18.241 1.00 86.69 182 ILE A O 1
ATOM 1491 N N . ASP A 1 183 ? -1.432 -6.558 18.047 1.00 89.62 183 ASP A N 1
ATOM 1492 C CA . ASP A 1 183 ? -1.468 -6.260 19.469 1.00 89.62 183 ASP A CA 1
ATOM 1493 C C . ASP A 1 183 ? -2.790 -5.551 19.780 1.00 89.62 183 ASP A C 1
ATOM 1495 O O . ASP A 1 183 ? -3.126 -4.518 19.190 1.00 89.62 183 ASP A O 1
ATOM 1499 N N . THR A 1 184 ? -3.574 -6.140 20.683 1.00 90.62 184 THR A N 1
ATOM 1500 C CA . THR A 1 184 ? -4.891 -5.621 21.064 1.00 90.62 184 THR A CA 1
ATOM 1501 C C . THR A 1 184 ? -4.815 -4.269 21.763 1.00 90.62 184 THR A C 1
ATOM 1503 O O . THR A 1 184 ? -5.801 -3.537 21.729 1.00 90.62 184 THR A O 1
ATOM 1506 N N . ASP A 1 185 ? -3.658 -3.894 22.316 1.00 92.44 185 ASP A N 1
ATOM 1507 C CA . ASP A 1 185 ? -3.436 -2.562 22.889 1.00 92.44 185 ASP A CA 1
ATOM 1508 C C . ASP A 1 185 ? -3.361 -1.469 21.807 1.00 92.44 185 ASP A C 1
ATOM 1510 O O . ASP A 1 185 ? -3.489 -0.280 22.108 1.00 92.44 185 ASP A O 1
ATOM 1514 N N . PHE A 1 186 ? -3.229 -1.851 20.531 1.00 92.19 186 PHE A N 1
ATOM 1515 C CA . PHE A 1 186 ? -3.179 -0.939 19.383 1.00 92.19 186 PHE A CA 1
ATOM 1516 C C . PHE A 1 186 ? -4.251 -1.228 18.322 1.00 92.19 186 PHE A C 1
ATOM 1518 O O . PHE A 1 186 ? -4.305 -0.544 17.300 1.00 92.19 186 PHE A O 1
ATOM 1525 N N . ALA A 1 187 ? -5.152 -2.183 18.564 1.00 94.31 187 ALA A N 1
ATOM 1526 C CA . ALA A 1 187 ? -6.193 -2.593 17.626 1.00 94.31 187 ALA A CA 1
ATOM 1527 C C . ALA A 1 187 ? -7.589 -2.463 18.249 1.00 94.31 187 ALA A C 1
ATOM 1529 O O . ALA A 1 187 ? -7.968 -3.237 19.126 1.00 94.31 187 ALA A O 1
ATOM 1530 N N . HIS A 1 188 ? -8.370 -1.493 17.770 1.00 96.44 188 HIS A N 1
ATOM 1531 C CA . HIS A 1 188 ? -9.640 -1.095 18.371 1.00 96.44 188 HIS A CA 1
ATOM 1532 C C . HIS A 1 188 ? -10.774 -0.940 17.358 1.00 96.44 188 HIS A C 1
ATOM 1534 O O . HIS A 1 188 ? -10.567 -0.496 16.227 1.00 96.44 188 HIS A O 1
ATOM 1540 N N . ILE A 1 189 ? -11.996 -1.202 17.821 1.00 97.31 189 ILE A N 1
ATOM 1541 C CA . ILE A 1 189 ? -13.256 -0.909 17.133 1.00 97.31 189 ILE A CA 1
ATOM 1542 C C . ILE A 1 189 ? -14.017 0.147 17.932 1.00 97.31 189 ILE A C 1
ATOM 1544 O O . ILE A 1 189 ? -14.099 0.087 19.161 1.00 97.31 189 ILE A O 1
ATOM 1548 N N . ALA A 1 190 ? -14.565 1.127 17.219 1.00 96.56 190 ALA A N 1
ATOM 1549 C CA . ALA A 1 190 ? -15.494 2.105 17.755 1.00 96.56 190 ALA A CA 1
ATOM 1550 C C . ALA A 1 190 ? -16.926 1.679 17.420 1.00 96.56 190 ALA A C 1
ATOM 1552 O O . ALA A 1 190 ? -17.252 1.453 16.255 1.00 96.56 190 ALA A O 1
ATOM 1553 N N . GLU A 1 191 ? -17.781 1.610 18.433 1.00 97.06 191 GLU A N 1
ATOM 1554 C CA . GLU A 1 191 ? -19.189 1.242 18.329 1.00 97.06 191 GLU A CA 1
ATOM 1555 C C . GLU A 1 191 ? -20.081 2.399 18.781 1.00 97.06 191 GLU A C 1
ATOM 1557 O O . GLU A 1 191 ? -19.773 3.100 19.747 1.00 97.06 191 GLU A O 1
ATOM 1562 N N . MET A 1 192 ? -21.210 2.574 18.101 1.00 95.38 192 MET A N 1
ATOM 1563 C CA . MET A 1 192 ? -22.282 3.492 18.467 1.00 95.38 192 MET A CA 1
ATOM 1564 C C . MET A 1 192 ? -23.554 2.674 18.660 1.00 95.38 192 MET A C 1
ATOM 1566 O O . MET A 1 192 ? -23.982 1.994 17.735 1.00 95.38 192 MET A O 1
ATOM 1570 N N . ASN A 1 193 ? -24.157 2.703 19.850 1.00 92.44 193 ASN A N 1
ATOM 1571 C CA . ASN A 1 193 ? -25.364 1.913 20.153 1.00 92.44 193 ASN A CA 1
ATOM 1572 C C . ASN A 1 193 ? -25.231 0.401 19.852 1.00 92.44 193 ASN A C 1
ATOM 1574 O O . ASN A 1 193 ? -26.214 -0.263 19.540 1.00 92.44 193 ASN A O 1
ATOM 1578 N N . GLY A 1 194 ? -24.015 -0.147 19.961 1.00 91.69 194 GLY A N 1
ATOM 1579 C CA . GLY A 1 194 ? -23.714 -1.553 19.658 1.00 91.69 194 GLY A CA 1
ATOM 1580 C C . GLY A 1 194 ? -23.435 -1.847 18.180 1.00 91.69 194 GLY A C 1
ATOM 1581 O O . GLY A 1 194 ? -23.114 -2.984 17.848 1.00 91.69 194 GLY A O 1
ATOM 1582 N N . GLU A 1 195 ? -23.509 -0.847 17.300 1.00 95.19 195 GLU A N 1
ATOM 1583 C CA . GLU A 1 195 ? -23.132 -0.979 15.893 1.00 95.19 195 GLU A CA 1
ATOM 1584 C C . GLU A 1 195 ? -21.693 -0.489 15.670 1.00 95.19 195 GLU A C 1
ATOM 1586 O O . GLU A 1 195 ? -21.370 0.641 16.049 1.00 95.19 195 GLU A O 1
ATOM 1591 N N . PRO A 1 196 ? -20.810 -1.285 15.046 1.00 96.69 196 PRO A N 1
ATOM 1592 C CA . PRO A 1 196 ? -19.475 -0.831 14.671 1.00 96.69 196 PRO A CA 1
ATOM 1593 C C . PRO A 1 196 ? -19.503 0.293 13.628 1.00 96.69 196 PRO A C 1
ATOM 1595 O O . PRO A 1 196 ? -20.072 0.147 12.548 1.00 96.69 196 PRO A O 1
ATOM 1598 N N . VAL A 1 197 ? -18.840 1.407 13.936 1.00 95.69 197 VAL A N 1
ATOM 1599 C CA . VAL A 1 197 ? -18.816 2.628 13.107 1.00 95.69 197 VAL A CA 1
ATOM 1600 C C . VAL A 1 197 ? -17.409 3.078 12.715 1.00 95.69 197 VAL A C 1
ATOM 1602 O O . VAL A 1 197 ? -17.254 3.964 11.876 1.00 95.69 197 VAL A O 1
ATOM 1605 N N . GLY A 1 198 ? -16.370 2.488 13.304 1.00 96.06 198 GLY A N 1
ATOM 1606 C CA . GLY A 1 198 ? -14.983 2.800 12.979 1.00 96.06 198 GLY A CA 1
ATOM 1607 C C . GLY A 1 198 ? -14.017 1.767 13.537 1.00 96.06 198 GLY A C 1
ATOM 1608 O O . GLY A 1 198 ? -14.374 0.972 14.403 1.00 96.06 198 GLY A O 1
ATOM 1609 N N . PHE A 1 199 ? -12.780 1.800 13.059 1.00 96.12 199 PHE A N 1
ATOM 1610 C CA . PHE A 1 199 ? -11.694 1.000 13.608 1.00 96.12 199 PHE A CA 1
ATOM 1611 C C . PHE A 1 199 ? -10.373 1.771 13.542 1.00 96.12 199 PHE A C 1
ATOM 1613 O O . PHE A 1 199 ? -10.227 2.711 12.761 1.00 96.12 199 PHE A O 1
ATOM 1620 N N . SER A 1 200 ? -9.413 1.352 14.360 1.00 95.12 200 SER A N 1
ATOM 1621 C CA . SER A 1 200 ? -8.019 1.791 14.319 1.00 95.12 200 SER A CA 1
ATOM 1622 C C . SER A 1 200 ? -7.142 0.581 14.592 1.00 95.12 200 SER A C 1
ATOM 1624 O O . SER A 1 200 ? -7.261 -0.009 15.661 1.00 95.12 200 SER A O 1
ATOM 1626 N N . ILE A 1 201 ? -6.277 0.216 13.647 1.00 92.31 201 ILE A N 1
ATOM 1627 C CA . ILE A 1 201 ? -5.359 -0.919 13.780 1.00 92.31 201 ILE A CA 1
ATOM 1628 C C . ILE A 1 201 ? -3.931 -0.395 13.649 1.00 92.31 201 ILE A C 1
ATOM 1630 O O . ILE A 1 201 ? -3.549 0.103 12.592 1.00 92.31 201 ILE A O 1
ATOM 1634 N N . GLY A 1 202 ? -3.164 -0.495 14.729 1.00 92.00 202 GLY A N 1
ATOM 1635 C CA . GLY A 1 202 ? -1.714 -0.361 14.728 1.00 92.00 202 GLY A CA 1
ATOM 1636 C C . GLY A 1 202 ? -1.059 -1.733 14.605 1.00 92.00 202 GLY A C 1
ATOM 1637 O O . GLY A 1 202 ? -1.560 -2.719 15.145 1.00 92.00 202 GLY A O 1
ATOM 1638 N N . ILE A 1 203 ? 0.053 -1.793 13.878 1.00 89.19 203 ILE A N 1
ATOM 1639 C CA . ILE A 1 203 ? 0.830 -3.016 13.673 1.00 89.19 203 ILE A CA 1
ATOM 1640 C C . ILE A 1 203 ? 2.272 -2.727 14.109 1.00 89.19 203 ILE A C 1
ATOM 1642 O O . ILE A 1 203 ? 2.831 -1.720 13.667 1.00 89.19 203 ILE A O 1
ATOM 1646 N N . PRO A 1 204 ? 2.888 -3.577 14.948 1.00 89.62 204 PRO A N 1
ATOM 1647 C CA . PRO A 1 204 ? 4.294 -3.447 15.310 1.00 89.62 204 PRO A CA 1
ATOM 1648 C C . PRO A 1 204 ? 5.212 -3.506 14.085 1.00 89.62 204 PRO A C 1
ATOM 1650 O O . PRO A 1 204 ? 5.025 -4.336 13.189 1.00 89.62 204 PRO A O 1
ATOM 1653 N N . ASN A 1 205 ? 6.250 -2.666 14.065 1.00 89.12 205 ASN A N 1
ATOM 1654 C CA . ASN A 1 205 ? 7.242 -2.697 12.998 1.00 89.12 205 ASN A CA 1
ATOM 1655 C C . ASN A 1 205 ? 8.252 -3.837 13.207 1.00 89.12 205 ASN A C 1
ATOM 1657 O O . ASN A 1 205 ? 9.286 -3.663 13.846 1.00 89.12 205 ASN A O 1
ATOM 1661 N N . ILE A 1 206 ? 7.976 -5.017 12.646 1.00 87.69 206 ILE A N 1
ATOM 1662 C CA . ILE A 1 206 ? 8.845 -6.196 12.820 1.00 87.69 206 ILE A CA 1
ATOM 1663 C C . ILE A 1 206 ? 10.246 -6.038 12.211 1.00 87.69 206 ILE A C 1
ATOM 1665 O O . ILE A 1 206 ? 11.160 -6.766 12.598 1.00 87.69 206 ILE A O 1
ATOM 1669 N N . ASN A 1 207 ? 10.437 -5.092 11.287 1.00 88.69 207 ASN A N 1
ATOM 1670 C CA . ASN A 1 207 ? 11.733 -4.851 10.653 1.00 88.69 207 ASN A CA 1
ATOM 1671 C C . ASN A 1 207 ? 12.806 -4.414 11.659 1.00 88.69 207 ASN A C 1
ATOM 1673 O O . ASN A 1 207 ? 13.976 -4.732 11.470 1.00 88.69 207 ASN A O 1
ATOM 1677 N N . GLU A 1 208 ? 12.417 -3.746 12.748 1.00 87.44 208 GLU A N 1
ATOM 1678 C CA . GLU A 1 208 ? 13.348 -3.334 13.807 1.00 87.44 208 GLU A CA 1
ATOM 1679 C C . GLU A 1 208 ? 14.004 -4.538 14.491 1.00 87.44 208 GLU A C 1
ATOM 1681 O O . GLU A 1 208 ? 15.181 -4.493 14.839 1.00 87.44 208 GLU A O 1
ATOM 1686 N N . ILE A 1 209 ? 13.267 -5.645 14.627 1.00 85.19 209 ILE A N 1
ATOM 1687 C CA . ILE A 1 209 ? 13.752 -6.880 15.260 1.00 85.19 209 ILE A CA 1
ATOM 1688 C C . ILE A 1 209 ? 14.702 -7.641 14.326 1.00 85.19 209 ILE A C 1
ATOM 1690 O O . ILE A 1 209 ? 15.597 -8.348 14.783 1.00 85.19 209 ILE A O 1
ATOM 1694 N N . LEU A 1 210 ? 14.511 -7.508 13.012 1.00 82.19 210 LEU A N 1
ATOM 1695 C CA . LEU A 1 210 ? 15.320 -8.184 11.995 1.00 82.19 210 LEU A CA 1
ATOM 1696 C C . LEU A 1 210 ? 16.599 -7.414 11.635 1.00 82.19 210 LEU A C 1
ATOM 1698 O O . LEU A 1 210 ? 17.374 -7.881 10.800 1.00 82.19 210 LEU A O 1
ATOM 1702 N N . LYS A 1 211 ? 16.819 -6.244 12.242 1.00 76.75 211 LYS A N 1
ATOM 1703 C CA . LYS A 1 211 ? 17.989 -5.406 12.001 1.00 76.75 211 LYS A CA 1
ATOM 1704 C C . LYS A 1 211 ? 19.237 -6.092 12.568 1.00 76.75 211 LYS A C 1
ATOM 1706 O O . LYS A 1 211 ? 19.360 -6.264 13.779 1.00 76.75 211 LYS A O 1
ATOM 1711 N N . THR A 1 212 ? 20.135 -6.512 11.680 1.00 58.53 212 THR A N 1
ATOM 1712 C CA . THR A 1 212 ? 21.444 -7.104 12.015 1.00 58.53 212 THR A CA 1
ATOM 1713 C C . THR A 1 212 ? 22.553 -6.074 11.981 1.00 58.53 212 THR A C 1
ATOM 1715 O O . THR A 1 212 ? 22.557 -5.291 11.003 1.00 58.53 212 THR A O 1
#

Radius of gyration: 20.37 Å; chains: 1; bounding box: 47×34×52 Å

pLDDT: mean 93.69, std 5.0, range [58.53, 98.75]